Protein AF-A0A3C1X7X8-F1 (afdb_monomer_lite)

Structure (mmCIF, N/CA/C/O backbone):
data_AF-A0A3C1X7X8-F1
#
_entry.id   AF-A0A3C1X7X8-F1
#
loop_
_atom_site.group_PDB
_atom_site.id
_atom_site.type_symbol
_atom_site.label_atom_id
_atom_site.label_alt_id
_atom_site.label_comp_id
_atom_site.label_asym_id
_atom_site.label_entity_id
_atom_site.label_seq_id
_atom_site.pdbx_PDB_ins_code
_atom_site.Cartn_x
_atom_site.Cartn_y
_atom_site.Cartn_z
_atom_site.occupancy
_atom_site.B_iso_or_equiv
_atom_site.auth_seq_id
_atom_site.auth_comp_id
_atom_site.auth_asym_id
_atom_site.auth_atom_id
_atom_site.pdbx_PDB_model_num
ATOM 1 N N . MET A 1 1 ? -54.515 -30.700 65.714 1.00 35.81 1 MET A N 1
ATOM 2 C CA . MET A 1 1 ? -53.046 -30.828 65.869 1.00 35.81 1 MET A CA 1
ATOM 3 C C . MET A 1 1 ? -52.450 -29.879 64.829 1.00 35.81 1 MET A C 1
ATOM 5 O O . MET A 1 1 ? -52.857 -29.997 63.687 1.00 35.81 1 MET A O 1
ATOM 9 N N . SER A 1 2 ? -51.879 -28.731 65.222 1.00 31.67 2 SER A N 1
ATOM 10 C CA . SER A 1 2 ? -50.487 -28.536 65.707 1.00 31.67 2 SER A CA 1
ATOM 11 C C . SER A 1 2 ? -49.473 -28.648 64.554 1.00 31.67 2 SER A C 1
ATOM 13 O O . SER A 1 2 ? -49.442 -29.717 63.954 1.00 31.67 2 SER A O 1
ATOM 15 N N . GLY A 1 3 ? -48.651 -27.655 64.169 1.00 30.64 3 GLY A N 1
ATOM 16 C CA . GLY A 1 3 ? -48.447 -26.227 64.552 1.00 30.64 3 GLY A CA 1
ATOM 17 C C . GLY A 1 3 ? -47.899 -25.446 63.315 1.00 30.64 3 GLY A C 1
ATOM 18 O O . GLY A 1 3 ? -47.926 -26.020 62.233 1.00 30.64 3 GLY A O 1
ATOM 19 N N . ILE A 1 4 ? -47.456 -24.172 63.269 1.00 28.94 4 ILE A N 1
ATOM 20 C CA . ILE A 1 4 ? -46.911 -23.187 64.245 1.00 28.94 4 ILE A CA 1
ATOM 21 C C . ILE A 1 4 ? -45.646 -23.723 64.958 1.00 28.94 4 ILE A C 1
ATOM 23 O O . ILE A 1 4 ? -45.780 -24.743 65.623 1.00 28.94 4 ILE A O 1
ATOM 27 N N . SER A 1 5 ? -44.422 -23.152 64.914 1.00 27.92 5 SER A N 1
ATOM 28 C CA . SER A 1 5 ? -43.749 -21.989 64.241 1.00 27.92 5 SER A CA 1
ATOM 29 C C . SER A 1 5 ? -42.237 -22.348 64.019 1.00 27.92 5 SER A C 1
ATOM 31 O O . SER A 1 5 ? -41.907 -23.509 64.238 1.00 27.92 5 SER A O 1
ATOM 33 N N . GLU A 1 6 ? -41.234 -21.568 63.559 1.00 28.38 6 GLU A N 1
ATOM 34 C CA . GLU A 1 6 ? -40.924 -20.135 63.262 1.00 28.38 6 GLU A CA 1
ATOM 35 C C . GLU A 1 6 ? -40.133 -20.027 61.914 1.00 28.38 6 GLU A C 1
ATOM 37 O O . GLU A 1 6 ? -39.782 -21.062 61.357 1.00 28.38 6 GLU A O 1
ATOM 42 N N . LEU A 1 7 ? -39.811 -18.895 61.250 1.00 27.25 7 LEU A N 1
ATOM 43 C CA . LEU A 1 7 ? -39.917 -17.431 61.487 1.00 27.25 7 LEU A CA 1
ATOM 44 C C . LEU A 1 7 ? -38.661 -16.637 61.987 1.00 27.25 7 LEU A C 1
ATOM 46 O O . LEU A 1 7 ? -38.780 -15.812 62.883 1.00 27.25 7 LEU A O 1
ATOM 50 N N . TRP A 1 8 ? -37.500 -16.761 61.313 1.00 25.28 8 TRP A N 1
ATOM 51 C CA . TRP A 1 8 ? -36.424 -15.727 61.260 1.00 25.28 8 TRP A CA 1
ATOM 52 C C . TRP A 1 8 ? -35.984 -15.541 59.785 1.00 25.28 8 TRP A C 1
ATOM 54 O O . TRP A 1 8 ? -35.655 -16.540 59.156 1.00 25.28 8 TRP A O 1
ATOM 64 N N . LEU A 1 9 ? -36.147 -14.424 59.052 1.00 24.50 9 LEU A N 1
ATOM 65 C CA . LEU A 1 9 ? -35.778 -12.988 59.162 1.00 24.50 9 LEU A CA 1
ATOM 66 C C . LEU A 1 9 ? -34.296 -12.628 58.876 1.00 24.50 9 LEU A C 1
ATOM 68 O O . LEU A 1 9 ? -33.404 -13.178 59.506 1.00 24.50 9 LEU A O 1
ATOM 72 N N . VAL A 1 10 ? 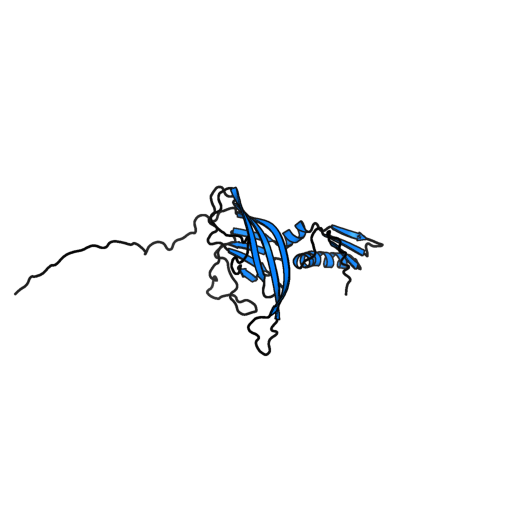-34.106 -11.585 58.033 1.00 24.19 10 VAL A N 1
ATOM 73 C CA . VAL A 1 10 ? -32.882 -10.753 57.803 1.00 24.19 10 VAL A CA 1
ATOM 74 C C . VAL A 1 10 ? -31.735 -11.407 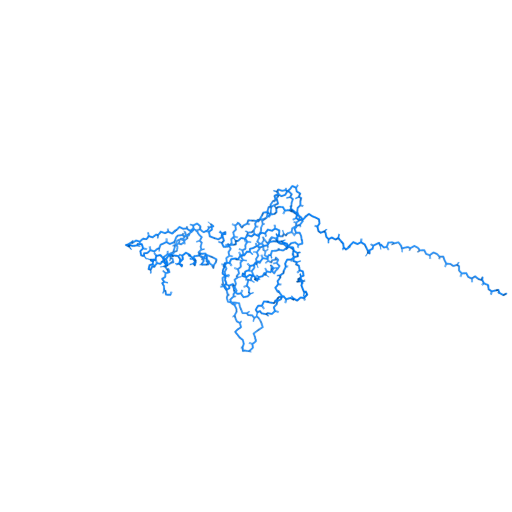56.980 1.00 24.19 10 VAL A C 1
ATOM 76 O O . VAL A 1 10 ? -31.335 -12.520 57.282 1.00 24.19 10 VAL A O 1
ATOM 79 N N . SER A 1 11 ? -31.099 -10.787 55.958 1.00 24.16 11 SER A N 1
ATOM 80 C CA . SER A 1 11 ? -31.405 -9.576 55.147 1.00 24.16 11 SER A CA 1
ATOM 81 C C . SER A 1 11 ? -30.482 -9.389 53.908 1.00 24.16 11 SER A C 1
ATOM 83 O O . SER A 1 11 ? -29.298 -9.681 53.993 1.00 24.16 11 SER A O 1
ATOM 85 N N . ILE A 1 12 ? -31.005 -8.714 52.863 1.00 28.19 12 ILE A N 1
ATOM 86 C CA . ILE A 1 12 ? -30.330 -7.778 51.907 1.00 28.19 12 ILE A CA 1
ATOM 87 C C . ILE A 1 12 ? -29.234 -8.296 50.928 1.00 28.19 12 ILE A C 1
ATOM 89 O O . ILE A 1 12 ? -28.208 -8.826 51.328 1.00 28.19 12 ILE A O 1
ATOM 93 N N . GLY A 1 13 ? -29.390 -7.945 49.633 1.00 25.70 13 GLY A N 1
ATOM 94 C CA . GLY A 1 13 ? -28.356 -8.012 48.571 1.00 25.70 13 GLY A CA 1
ATOM 95 C C . GLY A 1 13 ? -28.938 -8.418 47.202 1.00 25.70 13 GLY A C 1
ATOM 96 O O . GLY A 1 13 ? -28.988 -9.600 46.905 1.00 25.70 13 GLY A O 1
ATOM 97 N N . ARG A 1 14 ? -29.605 -7.569 46.401 1.00 27.27 14 ARG A N 1
ATOM 98 C CA . ARG A 1 14 ? -29.240 -6.282 45.753 1.00 27.27 14 ARG A CA 1
ATOM 99 C C . ARG A 1 14 ? -28.352 -6.455 44.495 1.00 27.27 14 ARG A C 1
ATOM 101 O O . ARG A 1 14 ? -27.145 -6.585 44.631 1.00 27.27 14 ARG A O 1
ATOM 108 N N . LEU A 1 15 ? -28.975 -6.273 43.313 1.00 26.98 15 LEU A N 1
ATOM 109 C CA . LEU A 1 15 ? -28.391 -6.194 41.947 1.00 26.98 15 LEU A CA 1
ATOM 110 C C . LEU A 1 15 ? -27.848 -7.538 41.383 1.00 26.98 15 LEU A C 1
ATOM 112 O O . LEU A 1 15 ? -27.598 -8.459 42.148 1.00 26.98 15 LEU A O 1
ATOM 116 N N . THR A 1 16 ? -27.749 -7.758 40.061 1.00 30.66 16 THR A N 1
ATOM 117 C CA . THR A 1 16 ? -27.839 -6.821 38.910 1.00 30.66 16 THR A CA 1
ATOM 118 C C . THR A 1 16 ? -28.638 -7.417 37.733 1.00 30.66 16 THR A C 1
ATOM 120 O O . THR A 1 16 ? -28.704 -8.633 37.578 1.00 30.66 16 THR A O 1
ATOM 123 N N . LEU A 1 17 ? -29.209 -6.571 36.863 1.00 31.91 17 LEU A N 1
ATOM 124 C CA . LEU A 1 17 ? -29.722 -6.987 35.547 1.00 31.91 17 LEU A CA 1
ATOM 125 C C . LEU A 1 17 ? -28.556 -7.397 34.628 1.00 31.91 17 LEU A C 1
ATOM 127 O O . LEU A 1 17 ? -27.587 -6.650 34.522 1.00 31.91 17 LEU A O 1
ATOM 131 N N . ALA A 1 18 ? -28.681 -8.526 33.920 1.00 28.86 18 ALA A N 1
ATOM 132 C CA . ALA A 1 18 ? -27.707 -8.970 32.909 1.00 28.86 18 ALA A CA 1
ATOM 133 C C . ALA A 1 18 ? -28.325 -9.864 31.802 1.00 28.86 18 ALA A C 1
ATOM 135 O O . ALA A 1 18 ? -27.652 -10.733 31.260 1.00 28.86 18 ALA A O 1
ATOM 136 N N . GLY A 1 19 ? -29.621 -9.699 31.495 1.00 26.80 19 GLY A N 1
ATOM 137 C CA . GLY A 1 19 ? -30.374 -10.607 30.605 1.00 26.80 19 GLY A CA 1
ATOM 138 C C . GLY A 1 19 ? -31.049 -9.967 29.384 1.00 26.80 19 GLY A C 1
ATOM 139 O O . GLY A 1 19 ? -31.808 -10.644 28.701 1.00 26.80 19 GLY A O 1
ATOM 140 N N . LEU A 1 20 ? -30.828 -8.673 29.127 1.00 31.92 20 LEU A N 1
ATOM 141 C CA . LEU A 1 20 ? -31.520 -7.902 28.084 1.00 31.92 20 LEU A CA 1
ATOM 142 C C . LEU A 1 20 ? -30.581 -6.849 27.476 1.00 31.92 20 LEU A C 1
ATOM 144 O O . LEU A 1 20 ? -30.607 -5.698 27.897 1.00 31.92 20 LEU A O 1
ATOM 148 N N . LEU A 1 21 ? -29.740 -7.268 26.520 1.00 28.61 21 LEU A N 1
ATOM 149 C CA . LEU A 1 21 ? -29.103 -6.441 25.475 1.00 28.61 21 LEU A CA 1
ATOM 150 C C . LEU A 1 21 ? -28.228 -7.339 24.573 1.00 28.61 21 LEU A C 1
ATOM 152 O O . LEU A 1 21 ? -27.015 -7.423 24.732 1.00 28.61 21 LEU A O 1
ATOM 156 N N . TRP A 1 22 ? -28.859 -8.031 23.619 1.00 31.20 22 TRP A N 1
ATOM 157 C CA . TRP A 1 22 ? -28.165 -8.717 22.511 1.00 31.20 22 TRP A CA 1
ATOM 158 C C . TRP A 1 22 ? -28.701 -8.237 21.151 1.00 31.20 22 TRP A C 1
ATOM 160 O O . TRP A 1 22 ? -28.987 -9.006 20.240 1.00 31.20 22 TRP A O 1
ATOM 170 N N . LEU A 1 23 ? -28.886 -6.916 21.070 1.00 28.41 23 LEU A N 1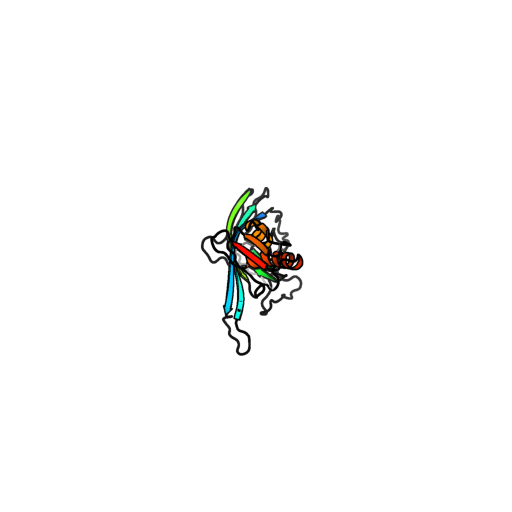
ATOM 171 C CA . LEU A 1 23 ? -29.234 -6.148 19.874 1.00 28.41 23 LEU A CA 1
ATOM 172 C C . LEU A 1 23 ? -28.383 -4.868 19.833 1.00 28.41 23 LEU A C 1
ATOM 174 O O . LEU A 1 23 ? -28.890 -3.756 19.943 1.00 28.41 23 LEU A O 1
ATOM 178 N N . GLY A 1 24 ? -27.070 -5.053 19.687 1.00 27.44 24 GLY A N 1
ATOM 179 C CA . GLY A 1 24 ? -26.246 -4.135 18.902 1.00 27.44 24 GLY A CA 1
ATOM 180 C C . GLY A 1 24 ? -26.170 -4.716 17.481 1.00 27.44 24 GLY A C 1
ATOM 181 O O . GLY A 1 24 ? -25.856 -5.892 17.354 1.00 27.44 24 GLY A O 1
ATOM 182 N N . LEU A 1 25 ? -26.489 -4.024 16.382 1.00 30.53 25 LEU A N 1
ATOM 183 C CA . LEU A 1 25 ? -26.610 -2.573 16.211 1.00 30.53 25 LEU A CA 1
ATOM 184 C C . LEU A 1 25 ? -25.408 -1.845 16.820 1.00 30.53 25 LEU A C 1
ATOM 186 O O . LEU A 1 25 ? -25.537 -1.176 17.837 1.00 30.53 25 LEU A O 1
ATOM 190 N N . CYS A 1 26 ? -24.239 -1.991 16.191 1.00 30.55 26 CYS A N 1
ATOM 191 C CA . CYS A 1 26 ? -23.134 -1.048 16.354 1.00 30.55 26 CYS A CA 1
ATOM 192 C C . CYS A 1 26 ? -23.610 0.324 15.833 1.00 30.55 26 CYS A C 1
ATOM 194 O O . CYS A 1 26 ? -23.755 0.474 14.616 1.00 30.55 26 CYS A O 1
ATOM 196 N N . PRO A 1 27 ? -23.925 1.309 16.695 1.00 31.59 27 PRO A N 1
ATOM 197 C CA . PRO A 1 27 ? -24.506 2.564 16.245 1.00 31.59 27 PRO A CA 1
ATOM 198 C C . PRO A 1 27 ? -23.369 3.500 15.831 1.00 31.59 27 PRO A C 1
ATOM 200 O O . PRO A 1 27 ? -22.536 3.847 16.659 1.00 31.59 27 PRO A O 1
ATOM 203 N N . GLY A 1 28 ? -23.340 3.923 14.566 1.00 32.69 28 GLY A N 1
ATOM 204 C CA . GLY A 1 28 ? -22.412 4.966 14.117 1.00 32.69 28 GLY A CA 1
ATOM 205 C C . GLY A 1 28 ? -20.983 4.500 13.817 1.00 32.69 28 GLY A C 1
ATOM 206 O O . GLY A 1 28 ? -20.030 5.008 14.393 1.00 32.69 28 GLY A O 1
ATOM 207 N N . LEU A 1 29 ? -20.812 3.629 12.816 1.00 45.88 29 LEU A N 1
ATOM 208 C CA . LEU A 1 29 ? -19.559 3.563 12.039 1.00 45.88 29 LEU A CA 1
ATOM 209 C C . LEU A 1 29 ? -19.701 4.248 10.667 1.00 45.88 29 LEU A C 1
ATOM 211 O O . LEU A 1 29 ? -19.072 3.872 9.687 1.00 45.88 29 LEU A O 1
ATOM 215 N N . SER A 1 30 ? -20.479 5.336 10.625 1.00 46.34 30 SER A N 1
ATOM 216 C CA . SER A 1 30 ? -20.459 6.348 9.556 1.00 46.34 30 SER A CA 1
ATOM 217 C C . SER A 1 30 ? -19.303 7.352 9.711 1.00 46.34 30 SER A C 1
ATOM 219 O O . SER A 1 30 ? -19.357 8.462 9.178 1.00 46.34 30 SER A O 1
ATOM 221 N N . ALA A 1 31 ? -18.261 6.983 10.460 1.00 57.47 31 ALA A N 1
ATOM 222 C CA . ALA A 1 31 ? -17.043 7.762 10.602 1.00 57.47 31 ALA A CA 1
ATOM 223 C C . ALA A 1 31 ? -16.324 7.833 9.248 1.00 57.47 31 ALA A C 1
ATOM 225 O O . ALA A 1 31 ? -15.855 6.820 8.730 1.00 57.47 31 ALA A O 1
ATOM 226 N N . GLN A 1 32 ? -16.220 9.032 8.673 1.00 85.06 32 GLN A N 1
ATOM 227 C CA . GLN A 1 32 ? -15.536 9.255 7.396 1.00 85.06 32 GLN A CA 1
ATOM 228 C C . GLN A 1 32 ? -14.013 9.245 7.607 1.00 85.06 32 GLN A C 1
ATOM 230 O O . GLN A 1 32 ? -13.346 10.278 7.547 1.00 85.06 32 GLN A O 1
ATOM 235 N N . ILE A 1 33 ? -13.460 8.070 7.920 1.00 91.06 33 ILE A N 1
ATOM 236 C CA . ILE A 1 33 ? -12.029 7.880 8.156 1.00 91.06 33 ILE A CA 1
ATOM 237 C C . ILE A 1 33 ? -11.294 7.846 6.822 1.00 91.06 33 ILE A C 1
ATOM 239 O O . ILE A 1 33 ? -11.319 6.854 6.097 1.00 91.06 33 ILE A O 1
ATOM 243 N N . ARG A 1 34 ? -10.566 8.917 6.515 1.00 91.88 34 ARG A N 1
ATOM 244 C CA . ARG A 1 34 ? -9.667 8.952 5.365 1.00 91.88 34 ARG A CA 1
ATOM 245 C C . ARG A 1 34 ? -8.295 8.426 5.766 1.00 91.88 34 ARG A C 1
ATOM 247 O O . ARG A 1 34 ? -7.660 8.966 6.670 1.00 91.88 34 ARG A O 1
ATOM 254 N N . MET A 1 35 ? -7.851 7.379 5.077 1.00 94.31 35 MET A N 1
ATOM 255 C CA . MET A 1 35 ? -6.520 6.795 5.222 1.00 94.31 35 MET A CA 1
ATOM 256 C C . MET A 1 35 ? -5.592 7.317 4.122 1.00 94.31 35 MET A C 1
ATOM 258 O O . MET A 1 35 ? -5.980 7.393 2.957 1.00 94.31 35 MET A O 1
ATOM 262 N N . GLU A 1 36 ? -4.364 7.667 4.492 1.00 93.88 36 GLU A N 1
ATOM 263 C CA . GLU A 1 36 ? -3.292 8.076 3.584 1.00 93.88 36 GLU A CA 1
ATOM 264 C C . GLU A 1 36 ? -2.010 7.305 3.926 1.00 93.88 36 GLU A C 1
ATOM 266 O O . GLU A 1 36 ? -1.684 7.123 5.101 1.00 93.88 36 GLU A O 1
ATOM 271 N N . LEU A 1 37 ? -1.245 6.894 2.913 1.00 92.56 37 LEU A N 1
ATOM 272 C CA . LEU A 1 37 ? 0.151 6.507 3.110 1.00 92.56 37 LEU A CA 1
ATOM 273 C C . LEU A 1 37 ? 1.033 7.753 3.036 1.00 92.56 37 LEU A C 1
ATOM 275 O O . LEU A 1 37 ? 0.939 8.553 2.104 1.00 92.56 37 LEU A O 1
ATOM 279 N N . VAL A 1 38 ? 1.913 7.887 4.022 1.00 91.69 38 VAL A N 1
ATOM 280 C CA . VAL A 1 38 ? 2.932 8.942 4.110 1.00 91.69 38 VAL A CA 1
ATOM 281 C C . VAL A 1 38 ? 4.301 8.391 3.695 1.00 91.69 38 VAL A C 1
ATOM 283 O O . VAL A 1 38 ? 5.131 9.113 3.149 1.00 91.69 38 VAL A O 1
ATOM 286 N N . GLY A 1 39 ? 4.526 7.089 3.889 1.00 88.50 39 GLY A N 1
ATOM 287 C CA . GLY A 1 39 ? 5.752 6.405 3.497 1.00 88.50 39 GLY A CA 1
ATOM 288 C C . GLY A 1 39 ? 5.597 4.888 3.507 1.00 88.50 39 GLY A C 1
ATOM 289 O O . GLY A 1 39 ? 4.752 4.341 4.211 1.00 88.50 39 GLY A O 1
ATOM 290 N N . VAL A 1 40 ? 6.438 4.205 2.731 1.00 89.25 40 VAL A N 1
ATOM 291 C CA . VAL A 1 40 ? 6.490 2.738 2.657 1.00 89.25 40 VAL A CA 1
ATOM 292 C C . VAL A 1 40 ? 7.933 2.281 2.526 1.00 89.25 40 VAL A C 1
ATOM 294 O O . VAL A 1 40 ? 8.658 2.796 1.666 1.00 89.25 40 VAL A O 1
ATOM 297 N N . LYS A 1 41 ? 8.318 1.265 3.299 1.00 88.38 41 LYS A N 1
ATOM 298 C CA . LYS A 1 41 ? 9.496 0.425 3.049 1.00 88.38 41 LYS A CA 1
ATOM 299 C C . LYS A 1 41 ? 9.026 -1.005 2.793 1.00 88.38 41 LYS A C 1
ATOM 301 O O . LYS A 1 41 ? 8.159 -1.497 3.513 1.00 88.38 41 LYS A O 1
ATOM 306 N N . SER A 1 42 ? 9.622 -1.675 1.813 1.00 86.81 42 SER A N 1
ATOM 307 C CA . SER A 1 42 ? 9.426 -3.109 1.600 1.00 86.81 42 SER A CA 1
ATOM 308 C C . SER A 1 42 ? 10.762 -3.842 1.555 1.00 86.81 42 SER A C 1
ATOM 310 O O . SER A 1 42 ? 11.756 -3.310 1.057 1.00 86.81 42 SER A O 1
ATOM 312 N N . ALA A 1 43 ? 10.792 -5.061 2.087 1.00 83.94 43 ALA A N 1
ATOM 313 C CA . ALA A 1 43 ? 11.964 -5.925 2.046 1.00 83.94 43 ALA A CA 1
ATOM 314 C C . ALA A 1 43 ? 11.540 -7.377 1.823 1.00 83.94 43 ALA A C 1
ATOM 316 O O . ALA A 1 43 ? 10.706 -7.914 2.554 1.00 83.94 43 ALA A O 1
ATOM 317 N N . GLY A 1 44 ? 12.134 -8.016 0.816 1.00 79.50 44 GLY A N 1
ATOM 318 C CA . GLY A 1 44 ? 11.953 -9.441 0.579 1.00 79.50 44 GLY A CA 1
ATOM 319 C C . GLY A 1 44 ? 12.960 -10.269 1.365 1.00 79.50 44 GLY A C 1
ATOM 320 O O . GLY A 1 44 ? 14.127 -9.896 1.474 1.00 79.50 44 GLY A O 1
ATOM 321 N N . SER A 1 45 ? 12.516 -11.394 1.922 1.00 71.06 45 SER A N 1
ATOM 322 C CA . SER A 1 45 ? 13.365 -12.276 2.725 1.00 71.06 45 SER A CA 1
ATOM 323 C C . SER A 1 45 ? 12.985 -13.744 2.557 1.00 71.06 45 SER A C 1
ATOM 325 O O . SER A 1 45 ? 11.826 -14.074 2.308 1.00 71.06 45 SER A O 1
ATOM 327 N N . LEU A 1 46 ? 13.961 -14.637 2.719 1.00 67.19 46 LEU A N 1
ATOM 328 C CA . LEU A 1 46 ? 13.718 -16.073 2.779 1.00 67.19 46 LEU A CA 1
ATOM 329 C C . LEU A 1 46 ? 13.418 -16.453 4.238 1.00 67.19 46 LEU A C 1
ATOM 331 O O . LEU A 1 46 ? 14.318 -16.443 5.079 1.00 67.19 46 LEU A O 1
ATOM 335 N N . SER A 1 47 ? 12.160 -16.756 4.559 1.00 58.94 47 SER A N 1
ATOM 336 C CA . SER A 1 47 ? 11.749 -17.093 5.922 1.00 58.94 47 SER A CA 1
ATOM 337 C C . SER A 1 47 ? 11.862 -18.595 6.164 1.00 58.94 47 SER A C 1
ATOM 339 O O . SER A 1 47 ? 11.180 -19.399 5.524 1.00 58.94 47 SER A O 1
ATOM 341 N N . SER A 1 48 ? 12.727 -18.994 7.096 1.00 54.91 48 SER A N 1
ATOM 342 C CA . SER A 1 48 ? 12.804 -20.378 7.560 1.00 54.91 48 SER A CA 1
ATOM 343 C C . SER A 1 48 ? 11.694 -20.649 8.577 1.00 54.91 48 SER A C 1
ATOM 345 O O . SER A 1 48 ? 11.657 -20.088 9.676 1.00 54.91 48 SER A O 1
ATOM 347 N N . VAL A 1 49 ? 10.764 -21.535 8.216 1.00 52.97 49 VAL A N 1
ATOM 348 C CA . VAL A 1 49 ? 9.667 -21.919 9.110 1.00 52.97 49 VAL A CA 1
ATOM 349 C C . VAL A 1 49 ? 10.265 -22.710 10.275 1.00 52.97 49 VAL A C 1
ATOM 351 O O . VAL A 1 49 ? 10.835 -23.780 10.080 1.00 52.97 49 VAL A O 1
ATOM 354 N N . ARG A 1 50 ? 10.140 -22.192 11.509 1.00 45.25 50 ARG A N 1
ATOM 355 C CA . ARG A 1 50 ? 10.816 -22.734 12.713 1.00 45.25 50 ARG A CA 1
ATOM 356 C C . ARG A 1 50 ? 10.438 -24.177 13.096 1.00 45.25 50 ARG A C 1
ATOM 358 O O . ARG A 1 50 ? 11.025 -24.723 14.024 1.00 45.25 50 ARG A O 1
ATOM 365 N N . GLN A 1 51 ? 9.489 -24.797 12.400 1.00 47.16 51 GLN A N 1
ATOM 366 C CA . GLN A 1 51 ? 9.206 -26.229 12.470 1.00 47.16 51 GLN A CA 1
ATOM 367 C C . GLN A 1 51 ? 9.644 -26.891 11.160 1.00 47.16 51 GLN A C 1
ATOM 369 O O . GLN A 1 51 ? 8.831 -27.124 10.268 1.00 47.16 51 GLN A O 1
ATOM 374 N N . ALA A 1 52 ? 10.941 -27.183 11.049 1.00 42.56 52 ALA A N 1
ATOM 375 C CA . ALA A 1 52 ? 11.488 -27.897 9.904 1.00 42.56 52 ALA A CA 1
ATOM 376 C C . ALA A 1 52 ? 10.968 -29.345 9.888 1.00 42.56 52 ALA A C 1
ATOM 378 O O . ALA A 1 52 ? 11.436 -30.191 10.652 1.00 42.56 52 ALA A O 1
ATOM 379 N N . GLN A 1 53 ? 9.992 -29.633 9.027 1.00 44.94 53 GLN A N 1
ATOM 380 C CA . GLN A 1 53 ? 9.490 -30.990 8.831 1.00 44.94 53 GLN A CA 1
ATOM 381 C C . GLN A 1 53 ? 10.422 -31.736 7.859 1.00 44.94 53 GLN A C 1
ATOM 383 O O . GLN A 1 53 ? 10.695 -31.227 6.763 1.00 44.94 53 GLN A O 1
ATOM 388 N N . PRO A 1 54 ? 10.924 -32.938 8.210 1.00 39.12 54 PRO A N 1
ATOM 389 C CA . PRO A 1 54 ? 11.686 -33.759 7.277 1.00 39.12 54 PRO A CA 1
ATOM 390 C C . PRO A 1 54 ? 10.852 -34.068 6.025 1.00 39.12 54 PRO A C 1
ATOM 392 O O . PRO A 1 54 ? 9.759 -34.619 6.126 1.00 39.12 54 PRO A O 1
ATOM 395 N N . GLY A 1 55 ? 11.361 -33.701 4.846 1.00 45.88 55 GLY A N 1
ATOM 396 C CA . GLY A 1 55 ? 10.706 -33.966 3.558 1.00 45.88 55 GLY A CA 1
ATOM 397 C C . GLY A 1 55 ? 9.829 -32.843 2.982 1.00 45.88 55 GLY A C 1
ATOM 398 O O . GLY A 1 55 ? 9.290 -33.029 1.895 1.00 45.88 55 GLY A O 1
ATOM 399 N N . ARG A 1 56 ? 9.706 -31.676 3.634 1.00 50.59 56 ARG A N 1
ATOM 400 C CA . ARG A 1 56 ? 9.111 -30.464 3.024 1.00 50.59 56 ARG A CA 1
ATOM 401 C C . ARG A 1 56 ? 10.171 -29.401 2.715 1.00 50.59 56 ARG A C 1
ATOM 403 O O . ARG A 1 56 ? 11.235 -29.374 3.332 1.00 50.59 56 ARG A O 1
ATOM 410 N N . GLN A 1 57 ? 9.878 -28.510 1.764 1.00 48.53 57 GLN A N 1
ATOM 411 C CA . GLN A 1 57 ? 10.669 -27.293 1.560 1.00 48.53 57 GLN A CA 1
ATOM 412 C C . GLN A 1 57 ? 10.460 -26.370 2.771 1.00 48.53 57 GLN A C 1
ATOM 414 O O . GLN A 1 57 ? 9.374 -25.842 2.979 1.00 48.53 57 GLN A O 1
ATOM 419 N N . ASN A 1 58 ? 11.495 -26.217 3.600 1.00 54.59 58 ASN A N 1
ATOM 420 C CA . ASN A 1 58 ? 11.409 -25.544 4.906 1.00 54.59 58 ASN A CA 1
ATOM 421 C C . ASN A 1 58 ? 11.696 -24.025 4.849 1.00 54.59 58 ASN A C 1
ATOM 423 O O . ASN A 1 58 ? 11.984 -23.402 5.873 1.00 54.59 58 ASN A O 1
ATOM 427 N N . ALA A 1 59 ? 11.635 -23.436 3.654 1.00 61.75 59 ALA A N 1
ATOM 428 C CA . ALA A 1 59 ? 11.881 -22.023 3.399 1.00 61.75 59 ALA A CA 1
ATOM 429 C C . ALA A 1 59 ? 10.763 -21.462 2.514 1.00 61.75 59 ALA A C 1
ATOM 431 O O . ALA A 1 59 ? 10.521 -21.981 1.427 1.00 61.75 59 ALA A O 1
ATOM 432 N N . VAL A 1 60 ? 10.098 -20.409 2.987 1.00 70.31 60 VAL A N 1
ATOM 433 C CA . VAL A 1 60 ? 9.014 -19.713 2.281 1.00 70.31 60 VAL A CA 1
ATOM 434 C C . VAL A 1 60 ? 9.443 -18.261 2.098 1.00 70.31 60 VAL A C 1
ATOM 436 O O . VAL A 1 60 ? 9.931 -17.632 3.040 1.00 70.31 60 VAL A O 1
ATOM 439 N N . TRP A 1 61 ? 9.302 -17.718 0.889 1.00 73.00 61 TRP A N 1
ATOM 440 C CA . TRP A 1 61 ? 9.542 -16.293 0.660 1.00 73.00 61 TRP A CA 1
ATOM 441 C C . TRP A 1 61 ? 8.537 -15.461 1.462 1.00 73.00 61 TRP A C 1
ATOM 443 O O . TRP A 1 61 ? 7.350 -15.776 1.494 1.00 73.00 61 TRP A O 1
ATOM 453 N N . ALA A 1 62 ? 9.020 -14.405 2.110 1.00 78.62 62 ALA A N 1
ATOM 454 C CA . ALA A 1 62 ? 8.221 -13.517 2.940 1.00 78.62 62 ALA A CA 1
ATOM 455 C C . ALA A 1 62 ? 8.471 -12.057 2.568 1.00 78.62 62 ALA A C 1
ATOM 457 O O . ALA A 1 62 ? 9.624 -11.628 2.422 1.00 78.62 62 ALA A O 1
ATOM 458 N N . LEU A 1 63 ? 7.385 -11.295 2.461 1.00 83.62 63 LEU A N 1
ATOM 459 C CA . LEU A 1 63 ? 7.425 -9.861 2.210 1.00 83.62 63 LEU A CA 1
ATOM 460 C C . LEU A 1 63 ? 7.200 -9.111 3.524 1.00 83.62 63 LEU A C 1
ATOM 462 O O . LEU A 1 63 ? 6.123 -9.179 4.114 1.00 83.62 63 LEU A O 1
ATOM 466 N N . SER A 1 64 ? 8.229 -8.397 3.976 1.00 86.50 64 SER A N 1
ATOM 467 C CA . SER A 1 64 ? 8.131 -7.454 5.088 1.00 86.50 64 SER A CA 1
ATOM 468 C C . SER A 1 64 ? 7.706 -6.082 4.564 1.00 86.50 64 SER A C 1
ATOM 470 O O . SER A 1 64 ? 8.299 -5.580 3.603 1.00 86.50 64 SER A O 1
ATOM 472 N N . LEU A 1 65 ? 6.694 -5.482 5.192 1.00 88.25 65 LEU A N 1
ATOM 473 C CA . LEU A 1 65 ? 6.173 -4.150 4.881 1.00 88.25 65 LEU A CA 1
ATOM 474 C C . LEU A 1 65 ? 6.161 -3.286 6.145 1.00 88.25 65 LEU A C 1
ATOM 476 O O . LEU A 1 65 ? 5.515 -3.644 7.127 1.00 88.25 65 LEU A O 1
ATOM 480 N N . GLU A 1 66 ? 6.810 -2.122 6.087 1.00 90.69 66 GLU A N 1
ATOM 481 C CA . GLU A 1 66 ? 6.650 -1.036 7.062 1.00 90.69 66 GLU A CA 1
ATOM 482 C C . GLU A 1 66 ? 5.892 0.104 6.369 1.00 90.69 66 GLU A C 1
ATOM 484 O O . GLU A 1 66 ? 6.407 0.729 5.435 1.00 90.69 66 GLU A O 1
ATOM 489 N N . LEU A 1 67 ? 4.657 0.353 6.806 1.00 91.75 67 LEU A N 1
ATOM 490 C CA . LEU A 1 67 ? 3.756 1.360 6.248 1.00 91.75 67 LEU A CA 1
ATOM 491 C C . LEU A 1 67 ? 3.606 2.513 7.247 1.00 91.75 67 LEU A C 1
ATOM 493 O O . LEU A 1 67 ? 3.081 2.311 8.338 1.00 91.75 67 LEU A O 1
ATOM 497 N N . GLN A 1 68 ? 4.026 3.725 6.885 1.00 92.88 68 GLN A N 1
ATOM 498 C CA . GLN A 1 68 ? 3.712 4.935 7.649 1.00 92.88 68 GLN A CA 1
ATOM 499 C C . GLN A 1 68 ? 2.335 5.429 7.192 1.00 92.88 68 GLN A C 1
ATOM 501 O O . GLN A 1 68 ? 2.182 5.918 6.068 1.00 92.88 68 GLN A O 1
ATOM 506 N N . VAL A 1 69 ? 1.333 5.265 8.053 1.00 93.44 69 VAL A N 1
ATOM 507 C CA . VAL A 1 69 ? -0.084 5.507 7.763 1.00 93.44 69 VAL A CA 1
ATOM 508 C C . VAL A 1 69 ? -0.569 6.718 8.547 1.00 93.44 69 VAL A C 1
ATOM 510 O O . VAL A 1 69 ? -0.323 6.816 9.749 1.00 93.44 69 VAL A O 1
ATOM 513 N N . ARG A 1 70 ? -1.319 7.602 7.885 1.00 94.62 70 ARG A N 1
ATOM 514 C CA . ARG A 1 70 ? -2.119 8.648 8.526 1.00 94.62 70 ARG A CA 1
ATOM 515 C C . ARG A 1 70 ? -3.599 8.301 8.417 1.00 94.62 70 ARG A C 1
ATOM 517 O O . ARG A 1 70 ? -4.086 8.006 7.327 1.00 94.62 70 ARG A O 1
ATOM 524 N N . LEU A 1 71 ? -4.319 8.378 9.531 1.00 94.50 71 LEU A N 1
ATOM 525 C CA . LEU A 1 71 ? -5.781 8.351 9.568 1.00 94.50 71 LEU A CA 1
ATOM 526 C C . LEU A 1 71 ? -6.287 9.745 9.931 1.00 94.50 71 LEU A C 1
ATOM 528 O O . LEU A 1 71 ? -5.782 10.353 10.871 1.00 94.50 71 LEU A O 1
ATOM 532 N N . THR A 1 72 ? -7.286 10.241 9.206 1.00 94.62 72 THR A N 1
ATOM 533 C CA . THR A 1 72 ? -7.959 11.519 9.480 1.00 94.62 72 THR A CA 1
ATOM 534 C C . THR A 1 72 ? -9.457 11.284 9.589 1.00 94.62 72 THR A C 1
ATOM 536 O O . THR A 1 72 ? -10.053 10.731 8.664 1.00 94.62 72 THR A O 1
ATOM 539 N N . ASN A 1 73 ? -10.080 11.720 10.682 1.00 94.25 73 ASN A N 1
ATOM 540 C CA . ASN A 1 73 ? -11.533 11.699 10.804 1.00 94.25 73 ASN A CA 1
ATOM 541 C C . ASN A 1 73 ? -12.119 12.926 10.090 1.00 94.25 73 ASN A C 1
ATOM 543 O O . ASN A 1 73 ? -11.961 14.053 10.554 1.00 94.25 73 ASN A O 1
ATOM 547 N N . GLN A 1 74 ? -12.774 12.710 8.949 1.00 93.25 74 GLN A N 1
ATOM 548 C CA . GLN A 1 74 ? -13.466 13.761 8.193 1.00 93.25 74 GLN A CA 1
ATOM 549 C C . GLN A 1 74 ? -14.941 13.919 8.605 1.00 93.25 74 GLN A C 1
ATOM 551 O O . GLN A 1 74 ? -15.633 14.785 8.073 1.00 93.25 74 GLN A O 1
ATOM 556 N N . GLY A 1 75 ? -15.428 13.086 9.531 1.00 88.12 75 GLY A N 1
ATOM 557 C CA . GLY A 1 75 ? -16.780 13.168 10.068 1.00 88.12 75 GLY A CA 1
ATOM 558 C C . GLY A 1 75 ? -16.969 14.337 11.049 1.00 88.12 75 GLY A C 1
ATOM 559 O O . GLY A 1 75 ? -15.993 14.861 11.590 1.00 88.12 75 GLY A O 1
ATOM 560 N N . PRO A 1 76 ? -18.229 14.739 11.306 1.00 88.19 76 PRO A N 1
ATOM 561 C CA . PRO A 1 76 ? -18.570 15.776 12.283 1.00 88.19 76 PRO A CA 1
ATOM 562 C C . PRO A 1 76 ? -18.557 15.279 13.742 1.00 88.19 76 PRO A C 1
ATOM 564 O O . PRO A 1 76 ? -18.698 16.088 14.655 1.00 88.19 76 PRO A O 1
ATOM 567 N N . GLU A 1 77 ? -18.415 13.970 13.955 1.00 89.56 77 GLU A N 1
ATOM 568 C CA . GLU A 1 77 ? -18.467 13.287 15.251 1.00 89.56 77 GLU A CA 1
ATOM 569 C C . GLU A 1 77 ? -17.170 12.500 15.494 1.00 89.56 77 GLU A C 1
ATOM 571 O O . GLU A 1 77 ? -16.476 12.113 14.548 1.00 89.56 77 GLU A O 1
ATOM 576 N N . ASP A 1 78 ? -16.842 12.259 16.763 1.00 90.00 78 ASP A N 1
ATOM 577 C CA . ASP A 1 78 ? -15.661 11.499 17.179 1.00 90.00 78 ASP A CA 1
ATOM 578 C C . ASP A 1 78 ? -15.797 10.010 16.814 1.00 90.00 78 ASP A C 1
ATOM 580 O O . ASP A 1 78 ? -16.858 9.410 16.970 1.00 90.00 78 ASP A O 1
ATOM 584 N N . ALA A 1 79 ? -14.710 9.392 16.345 1.00 89.06 79 ALA A N 1
ATOM 585 C CA . ALA A 1 79 ? -14.720 8.021 15.838 1.00 89.06 79 ALA A CA 1
ATOM 586 C C . ALA A 1 79 ? -13.996 7.046 16.778 1.00 89.06 79 ALA A C 1
ATOM 588 O O . ALA A 1 79 ? -12.792 7.179 17.005 1.00 89.06 79 ALA A O 1
ATOM 589 N N . GLU A 1 80 ? -14.691 6.026 17.288 1.00 89.94 80 GLU A N 1
ATOM 590 C CA . GLU A 1 80 ? -14.088 4.986 18.130 1.00 89.94 80 GLU A CA 1
ATOM 591 C C . GLU A 1 80 ? -13.389 3.901 17.294 1.00 89.94 80 GLU A C 1
ATOM 593 O O . GLU A 1 80 ? -14.019 2.990 16.763 1.00 89.94 80 GLU A O 1
ATOM 598 N N . LEU A 1 81 ? -12.056 3.969 17.199 1.00 88.69 81 LEU A N 1
ATOM 599 C CA . LEU A 1 81 ? -11.252 3.003 16.431 1.00 88.69 81 LEU A CA 1
ATOM 600 C C . LEU A 1 81 ? -10.681 1.851 17.280 1.00 88.69 81 LEU A C 1
ATOM 602 O O . LEU A 1 81 ? -9.930 1.030 16.765 1.00 88.69 81 LEU A O 1
ATOM 606 N N . ALA A 1 82 ? -11.016 1.767 18.572 1.00 86.25 82 ALA A N 1
ATOM 607 C CA . ALA A 1 82 ? -10.393 0.829 19.517 1.00 86.25 82 ALA A CA 1
ATOM 608 C C . ALA A 1 82 ? -10.669 -0.664 19.226 1.00 86.25 82 ALA A C 1
ATOM 610 O O . ALA A 1 82 ? -9.910 -1.520 19.673 1.00 86.25 82 ALA A O 1
ATOM 611 N N . ALA A 1 83 ? -11.734 -0.976 18.477 1.00 84.75 83 ALA A N 1
ATOM 612 C CA . ALA A 1 83 ? -12.061 -2.329 18.012 1.00 84.75 83 ALA A CA 1
ATOM 613 C C . ALA A 1 83 ? -11.605 -2.609 16.563 1.00 84.75 83 ALA A C 1
ATOM 615 O O . ALA A 1 83 ? -11.843 -3.700 16.044 1.00 84.75 83 ALA A O 1
ATOM 616 N N . ALA A 1 84 ? -10.989 -1.632 15.889 1.00 88.62 84 ALA A N 1
ATOM 617 C CA . ALA A 1 84 ? -10.491 -1.793 14.530 1.00 88.62 84 ALA A CA 1
ATOM 618 C C . ALA A 1 84 ? -9.035 -2.286 14.525 1.00 88.62 84 ALA A C 1
ATOM 620 O O . ALA A 1 84 ? -8.221 -1.897 15.361 1.00 88.62 84 ALA A O 1
ATOM 621 N N . GLU A 1 85 ? -8.685 -3.093 13.527 1.00 89.62 85 GLU A N 1
ATOM 622 C CA . GLU A 1 85 ? -7.310 -3.474 13.212 1.00 89.62 85 GLU A CA 1
ATOM 623 C C . GLU A 1 85 ? -6.972 -3.158 11.747 1.00 89.62 85 GLU A C 1
ATOM 625 O O . GLU A 1 85 ? -7.844 -2.919 10.905 1.00 89.62 85 GLU A O 1
ATOM 630 N N . PHE A 1 86 ? -5.671 -3.153 11.450 1.00 90.88 86 PHE A N 1
ATOM 631 C CA . PHE A 1 86 ? -5.161 -3.073 10.087 1.00 90.88 86 PHE A CA 1
ATOM 632 C C . PHE A 1 86 ? -4.942 -4.471 9.506 1.00 90.88 86 PHE A C 1
ATOM 634 O O . PHE A 1 86 ? -4.358 -5.352 10.145 1.00 90.88 86 PHE A O 1
ATOM 641 N N . PHE A 1 87 ? -5.337 -4.628 8.249 1.00 89.62 87 PHE A N 1
ATOM 642 C CA . PHE A 1 87 ? -5.191 -5.845 7.464 1.00 89.62 87 PHE A CA 1
ATOM 643 C C . PHE A 1 87 ? -4.571 -5.500 6.110 1.00 89.62 87 PHE A C 1
ATOM 645 O O . PHE A 1 87 ? -4.841 -4.433 5.557 1.00 89.62 87 PHE A O 1
ATOM 652 N N . VAL A 1 88 ? -3.795 -6.420 5.550 1.00 89.31 88 VAL A N 1
ATOM 653 C CA . VAL A 1 88 ? -3.427 -6.401 4.133 1.00 89.31 88 VAL A CA 1
ATOM 654 C C . VAL A 1 88 ? -4.219 -7.490 3.430 1.00 89.31 88 VAL A C 1
ATOM 656 O O . VAL A 1 88 ? -4.147 -8.653 3.814 1.00 89.31 88 VAL A O 1
ATOM 659 N N . ASP A 1 89 ? -4.980 -7.114 2.409 1.00 87.69 89 ASP A N 1
ATOM 660 C CA . ASP A 1 89 ? -5.479 -8.059 1.413 1.00 87.69 89 ASP A CA 1
ATOM 661 C C . ASP A 1 89 ? -4.428 -8.205 0.314 1.00 87.69 89 ASP A C 1
ATOM 663 O O . ASP A 1 89 ? -3.839 -7.218 -0.135 1.00 87.69 89 ASP A O 1
ATOM 667 N N . SER A 1 90 ? -4.186 -9.443 -0.089 1.00 79.94 90 SER A N 1
ATOM 668 C CA . SER A 1 90 ? -3.254 -9.809 -1.140 1.00 79.94 90 SER A CA 1
ATOM 669 C C . SER A 1 90 ? -3.846 -10.975 -1.926 1.00 79.94 90 SER A C 1
ATOM 671 O O . SER A 1 90 ? -3.835 -12.115 -1.458 1.00 79.94 90 SER A O 1
ATOM 673 N N . GLY A 1 91 ? -4.395 -10.695 -3.110 1.00 71.44 91 GLY A N 1
ATOM 674 C CA . GLY A 1 91 ? -5.000 -11.714 -3.977 1.00 71.44 91 GLY A CA 1
ATOM 675 C C . GLY A 1 91 ? -6.211 -12.445 -3.372 1.00 71.44 91 GLY A C 1
ATOM 676 O O . GLY A 1 91 ? -6.495 -13.569 -3.776 1.00 71.44 91 GLY A O 1
ATOM 677 N N . GLY A 1 92 ? -6.906 -11.853 -2.392 1.00 68.25 92 GLY A N 1
ATOM 678 C CA . GLY A 1 92 ? -8.006 -12.490 -1.657 1.00 68.25 92 GLY A CA 1
ATOM 679 C C . GLY A 1 92 ? -7.581 -13.206 -0.367 1.00 68.25 92 GLY A C 1
ATOM 680 O O . GLY A 1 92 ? -8.434 -13.756 0.332 1.00 68.25 92 GLY A O 1
ATOM 681 N N . SER A 1 93 ? -6.288 -13.191 -0.023 1.00 76.56 93 SER A N 1
ATOM 682 C CA . SER A 1 93 ? -5.789 -13.582 1.299 1.00 76.56 93 SER A CA 1
ATOM 683 C C . SER A 1 93 ? -5.728 -12.351 2.204 1.00 76.56 93 SER A C 1
ATOM 685 O O . SER A 1 93 ? -4.863 -11.491 2.032 1.00 76.56 93 SER A O 1
ATOM 687 N N . LEU A 1 94 ? -6.655 -12.252 3.163 1.00 81.00 94 LEU A N 1
ATOM 688 C CA . LEU A 1 94 ? -6.680 -11.168 4.144 1.00 81.00 94 LEU A CA 1
ATOM 689 C C . LEU A 1 94 ? -5.809 -11.528 5.357 1.00 81.00 94 LEU A C 1
ATOM 691 O O . LEU A 1 94 ? -6.131 -12.431 6.133 1.00 81.00 94 LEU A O 1
ATOM 695 N N . GLN A 1 95 ? -4.709 -10.797 5.534 1.00 81.06 95 GLN A N 1
ATOM 696 C CA . GLN A 1 95 ? -3.731 -11.012 6.598 1.00 81.06 95 GLN A CA 1
ATOM 697 C C . GLN A 1 95 ? -3.781 -9.877 7.627 1.00 81.06 95 GLN A C 1
ATOM 699 O O . GLN A 1 95 ? -3.538 -8.711 7.313 1.00 81.06 95 GLN A O 1
ATOM 704 N N . ARG A 1 96 ? -4.097 -10.225 8.877 1.00 80.19 96 ARG A N 1
ATOM 705 C CA . ARG A 1 96 ? -4.182 -9.291 10.010 1.00 80.19 96 ARG A CA 1
ATOM 706 C C . ARG A 1 96 ? -2.798 -8.888 10.531 1.00 80.19 96 ARG A C 1
ATOM 708 O O . ARG A 1 96 ? -1.886 -9.720 10.564 1.00 80.19 96 ARG A O 1
ATOM 715 N N . ARG A 1 97 ? -2.643 -7.641 10.998 1.00 73.31 97 ARG A N 1
ATOM 716 C CA . ARG A 1 97 ? -1.428 -7.177 11.696 1.00 73.31 97 ARG A CA 1
ATOM 717 C C . ARG A 1 97 ? -1.138 -8.068 12.910 1.00 73.31 97 ARG A C 1
ATOM 719 O O . ARG A 1 97 ? -1.947 -8.169 13.827 1.00 73.31 97 ARG A O 1
ATOM 726 N N . ARG A 1 98 ? 0.058 -8.659 12.982 1.00 59.66 98 ARG A N 1
ATOM 727 C CA . ARG A 1 98 ? 0.488 -9.458 14.146 1.00 59.66 98 ARG A CA 1
ATOM 728 C C . ARG A 1 98 ? 1.061 -8.563 15.255 1.00 59.66 98 ARG A C 1
ATOM 730 O O . ARG A 1 98 ? 2.250 -8.629 15.540 1.00 59.66 98 ARG A O 1
ATOM 737 N N . ALA A 1 99 ? 0.165 -7.796 15.888 1.00 52.84 99 ALA A N 1
ATOM 738 C CA . ALA A 1 99 ? 0.409 -6.842 16.982 1.00 52.84 99 ALA A CA 1
ATOM 739 C C . ALA A 1 99 ? 1.240 -5.583 16.610 1.00 52.84 99 ALA A C 1
ATOM 741 O O . ALA A 1 99 ? 1.929 -5.562 15.592 1.00 52.84 99 ALA A O 1
ATOM 742 N N . PRO A 1 100 ? 1.161 -4.494 17.404 1.00 53.84 100 PRO A N 1
ATOM 743 C CA . PRO A 1 100 ? 2.132 -3.401 17.359 1.00 53.84 100 PRO A CA 1
ATOM 744 C C . PRO A 1 100 ? 3.404 -3.792 18.132 1.00 53.84 100 PRO A C 1
ATOM 746 O O . PRO A 1 100 ? 3.332 -4.140 19.309 1.00 53.84 100 PRO A O 1
ATOM 749 N N . SER A 1 101 ? 4.575 -3.726 17.492 1.00 51.34 101 SER A N 1
ATOM 750 C CA . SER A 1 101 ? 5.848 -4.138 18.109 1.00 51.34 101 SER A CA 1
ATOM 751 C C . SER A 1 101 ? 7.044 -3.281 17.675 1.00 51.34 101 SER A C 1
ATOM 753 O O . SER A 1 101 ? 8.073 -3.809 17.258 1.00 51.34 101 SER A O 1
ATOM 755 N N . GLY A 1 102 ? 6.925 -1.955 17.778 1.00 62.22 102 GLY A N 1
ATOM 756 C CA . GLY A 1 102 ? 7.996 -1.031 17.402 1.00 62.22 102 GLY A CA 1
ATOM 757 C C . GLY A 1 102 ? 7.775 0.401 17.887 1.00 62.22 102 GLY A C 1
ATOM 758 O O . GLY A 1 102 ? 6.661 0.793 18.232 1.00 62.22 102 GLY A O 1
ATOM 759 N N . ASP A 1 103 ? 8.851 1.187 17.897 1.00 70.81 103 ASP A N 1
ATOM 760 C CA . ASP A 1 103 ? 8.796 2.625 18.172 1.00 70.81 103 ASP A CA 1
ATOM 761 C C . ASP A 1 103 ? 8.044 3.366 17.051 1.00 70.81 103 ASP A C 1
ATOM 763 O O . ASP A 1 103 ? 8.302 3.152 15.861 1.00 70.81 103 ASP A O 1
ATOM 767 N N . GLY A 1 104 ? 7.100 4.230 17.427 1.00 79.12 104 GLY A N 1
ATOM 768 C CA . GLY A 1 104 ? 6.190 4.911 16.504 1.00 79.12 104 GLY A CA 1
ATOM 769 C C . GLY A 1 104 ? 5.092 4.029 15.891 1.00 79.12 104 GLY A C 1
ATOM 770 O O . GLY A 1 104 ? 4.535 4.410 14.862 1.00 79.12 104 GLY A O 1
ATOM 771 N N . ALA A 1 105 ? 4.778 2.860 16.463 1.00 85.44 105 ALA A N 1
ATOM 772 C CA . ALA A 1 105 ? 3.644 2.041 16.023 1.00 85.44 105 ALA A CA 1
ATOM 773 C C . ALA A 1 105 ? 2.298 2.780 16.182 1.00 85.44 105 ALA A C 1
ATOM 775 O O . ALA A 1 105 ? 2.066 3.467 17.176 1.00 85.44 105 ALA A O 1
ATOM 776 N N . LEU A 1 106 ? 1.391 2.621 15.213 1.00 85.94 106 LEU A N 1
ATOM 777 C CA . LEU A 1 106 ? 0.082 3.273 15.236 1.00 85.94 106 LEU A CA 1
ATOM 778 C C . LEU A 1 106 ? -0.871 2.571 16.217 1.00 85.94 106 LEU A C 1
ATOM 780 O O . LEU A 1 106 ? -1.275 1.415 16.012 1.00 85.94 106 LEU A O 1
ATOM 784 N N . GLU A 1 107 ? -1.226 3.303 17.271 1.00 86.31 107 GLU A N 1
ATOM 785 C CA . GLU A 1 107 ? -2.275 2.978 18.238 1.00 86.31 107 GLU A CA 1
ATOM 786 C C . GLU A 1 107 ? -3.634 3.479 17.738 1.00 86.31 107 GLU A C 1
ATOM 788 O O . GLU A 1 107 ? -3.786 4.652 17.391 1.00 86.31 107 GLU A O 1
ATOM 793 N N . LEU A 1 108 ? -4.637 2.601 17.739 1.00 87.19 108 LEU A N 1
ATOM 794 C CA . LEU A 1 108 ? -6.009 2.945 17.376 1.00 87.19 108 LEU A CA 1
ATOM 795 C C . LEU A 1 108 ? -6.821 3.210 18.650 1.00 87.19 108 LEU A C 1
ATOM 797 O O . LEU A 1 108 ? -6.827 2.411 19.583 1.00 87.19 108 LEU A O 1
ATOM 801 N N . ARG A 1 109 ? -7.460 4.379 18.696 1.00 86.44 109 ARG A N 1
ATOM 802 C CA . ARG A 1 109 ? -8.236 4.916 19.824 1.00 86.44 109 ARG A CA 1
ATOM 803 C C . ARG A 1 109 ? -9.319 5.857 19.290 1.00 86.44 109 ARG A C 1
ATOM 805 O O . ARG A 1 109 ? -9.449 5.999 18.075 1.00 86.44 109 ARG A O 1
ATOM 812 N N . THR A 1 110 ? -10.078 6.509 20.167 1.00 91.31 110 THR A N 1
ATOM 813 C CA . THR A 1 110 ? -11.005 7.577 19.765 1.00 91.31 110 THR A CA 1
ATOM 814 C C . THR A 1 110 ? -10.255 8.676 19.003 1.00 91.31 110 THR A C 1
ATOM 816 O O . THR A 1 110 ? -9.256 9.201 19.500 1.00 91.31 110 THR A O 1
ATOM 819 N N . LEU A 1 111 ? -10.721 8.998 17.795 1.00 92.06 111 LEU A N 1
ATOM 820 C CA . LEU A 1 111 ? -10.159 10.022 16.917 1.00 92.06 111 LEU A CA 1
ATOM 821 C C . LEU A 1 111 ? -11.178 11.152 16.749 1.00 92.06 111 LEU A C 1
ATOM 823 O O . LEU A 1 111 ? -12.228 10.952 16.133 1.00 92.06 111 LEU A O 1
ATOM 827 N N . GLY A 1 112 ? -10.876 12.324 17.309 1.00 92.31 112 GLY A N 1
ATOM 828 C CA . GLY A 1 112 ? -11.830 13.430 17.360 1.00 92.31 112 GLY A CA 1
ATOM 829 C C . GLY A 1 112 ? -12.215 13.971 15.981 1.00 92.31 112 GLY A C 1
ATOM 830 O O . GLY A 1 112 ? -11.452 13.827 15.022 1.00 92.31 112 GLY A O 1
ATOM 831 N N . ALA A 1 113 ? -13.380 14.608 15.870 1.00 92.31 113 ALA A N 1
ATOM 832 C CA . ALA A 1 113 ? -13.830 15.236 14.626 1.00 92.31 113 ALA A CA 1
ATOM 833 C C . ALA A 1 113 ? -12.760 16.190 14.046 1.00 92.31 113 ALA A C 1
ATOM 835 O O . ALA A 1 113 ? -12.231 17.063 14.741 1.00 92.31 113 ALA A O 1
ATOM 836 N N . GLY A 1 114 ? -12.396 16.004 12.772 1.00 91.25 114 GLY A N 1
ATOM 837 C CA . GLY A 1 114 ? -11.347 16.773 12.089 1.00 91.25 114 GLY A CA 1
ATOM 838 C C . GLY A 1 114 ? -9.900 16.464 12.506 1.00 91.25 114 GLY A C 1
ATOM 839 O O . GLY A 1 114 ? -8.977 17.056 11.944 1.00 91.25 114 GLY A O 1
ATOM 840 N N . GLN A 1 115 ? -9.663 15.565 13.468 1.00 94.38 115 GLN A N 1
ATOM 841 C CA . GLN A 1 115 ? -8.314 15.206 13.917 1.00 94.38 115 GLN A CA 1
ATOM 842 C C . GLN A 1 115 ? -7.649 14.176 12.999 1.00 94.38 115 GLN A C 1
ATOM 844 O O . GLN A 1 115 ? -8.310 13.384 12.321 1.00 94.38 115 GLN A O 1
ATOM 849 N N . SER A 1 116 ? -6.316 14.142 13.039 1.00 93.88 116 SER A N 1
ATOM 850 C CA . SER A 1 116 ? -5.511 13.096 12.414 1.00 93.88 116 SER A CA 1
ATOM 851 C C . SER A 1 116 ? -4.509 12.475 13.388 1.00 93.88 116 SER A C 1
ATOM 853 O O . SER A 1 116 ? -4.001 13.129 14.299 1.00 93.88 116 SER A O 1
ATOM 855 N N . ILE A 1 117 ? -4.238 11.188 13.184 1.00 93.62 117 ILE A N 1
ATOM 856 C CA . ILE A 1 117 ? -3.186 10.413 13.851 1.00 93.62 117 ILE A CA 1
ATOM 857 C C . ILE A 1 117 ? -2.304 9.764 12.791 1.00 93.62 117 ILE A C 1
ATOM 859 O O . ILE A 1 117 ? -2.777 9.405 11.712 1.00 93.62 117 ILE A O 1
ATOM 863 N N . GLU A 1 118 ? -1.020 9.609 13.091 1.00 93.88 118 GLU A N 1
ATOM 864 C CA . GLU A 1 118 ? -0.042 9.024 12.178 1.00 93.88 118 GLU A CA 1
ATOM 865 C C . GLU A 1 118 ? 0.891 8.073 12.931 1.00 93.88 118 GLU A C 1
ATOM 867 O O . GLU A 1 118 ? 1.246 8.330 14.082 1.00 93.88 118 GLU A O 1
ATOM 872 N N . GLY A 1 119 ? 1.285 6.975 12.288 1.00 91.44 119 GLY A N 1
ATOM 873 C CA . GLY A 1 119 ? 2.236 6.016 12.839 1.00 91.44 119 GLY A CA 1
ATOM 874 C C . GLY A 1 119 ? 2.474 4.825 11.917 1.00 91.44 119 GLY A C 1
ATOM 875 O O . GLY A 1 119 ? 1.913 4.732 10.823 1.00 91.44 119 GLY A O 1
ATOM 876 N N . LYS A 1 120 ? 3.304 3.890 12.377 1.00 91.44 120 LYS A N 1
ATOM 877 C CA . LYS A 1 120 ? 3.700 2.700 11.621 1.00 91.44 120 LYS A CA 1
ATOM 878 C C . LYS A 1 120 ? 2.699 1.560 11.752 1.00 91.44 120 LYS A C 1
ATOM 880 O O . LYS A 1 120 ? 2.183 1.267 12.834 1.00 91.44 120 LYS A O 1
ATOM 885 N N . VAL A 1 121 ? 2.511 0.850 10.651 1.00 89.69 121 VAL A N 1
ATOM 886 C CA . VAL A 1 121 ? 1.775 -0.406 10.560 1.00 89.69 121 VAL A CA 1
ATOM 887 C C . VAL A 1 121 ? 2.686 -1.411 9.859 1.00 89.69 121 VAL A C 1
ATOM 889 O O . VAL A 1 121 ? 3.115 -1.183 8.729 1.00 89.69 121 VAL A O 1
ATOM 892 N N . GLU A 1 122 ? 3.020 -2.499 10.548 1.00 88.69 122 GLU A N 1
ATOM 893 C CA . GLU A 1 122 ? 3.997 -3.489 10.084 1.00 88.69 122 GLU A CA 1
ATOM 894 C C . GLU A 1 122 ? 3.317 -4.822 9.748 1.00 88.69 122 GLU A C 1
ATOM 896 O O . GLU A 1 122 ? 2.442 -5.291 10.481 1.00 88.69 122 GLU A O 1
ATOM 901 N N . PHE A 1 123 ? 3.734 -5.440 8.642 1.00 85.62 123 PHE A N 1
ATOM 902 C CA . PHE A 1 123 ? 3.245 -6.742 8.188 1.00 85.62 123 PHE A CA 1
ATOM 903 C C . PHE A 1 123 ? 4.399 -7.645 7.751 1.00 85.62 123 PHE A C 1
ATOM 905 O O . PHE A 1 123 ? 5.353 -7.195 7.120 1.00 85.62 123 PHE A O 1
ATOM 912 N N . LEU A 1 124 ? 4.258 -8.942 8.026 1.00 82.62 124 LEU A N 1
ATOM 913 C CA . LEU A 1 124 ? 5.081 -10.005 7.456 1.00 82.62 124 LEU A CA 1
ATOM 914 C C . LEU A 1 124 ? 4.154 -10.946 6.687 1.00 82.62 124 LEU A C 1
ATOM 916 O O . LEU A 1 124 ? 3.497 -11.793 7.296 1.00 82.62 124 LEU A O 1
ATOM 920 N N . LEU A 1 125 ? 4.078 -10.761 5.370 1.00 80.06 125 LEU A N 1
ATOM 921 C CA . LEU A 1 125 ? 3.196 -11.540 4.506 1.00 80.06 125 LEU A CA 1
ATOM 922 C C . LEU A 1 125 ? 3.828 -12.897 4.196 1.00 80.06 125 LEU A C 1
ATOM 924 O O . LEU A 1 125 ? 4.981 -12.971 3.756 1.00 80.06 125 LEU A O 1
ATOM 928 N N . LEU A 1 126 ? 3.059 -13.953 4.459 1.00 75.06 126 LEU A N 1
ATOM 929 C CA . LEU A 1 126 ? 3.419 -15.356 4.258 1.00 75.06 126 LEU A CA 1
ATOM 930 C C . LEU A 1 126 ? 2.190 -16.130 3.735 1.00 75.06 126 LEU A C 1
ATOM 932 O O . LEU A 1 126 ? 1.122 -15.997 4.339 1.00 75.06 126 LEU A O 1
ATOM 936 N N . PRO A 1 127 ? 2.315 -16.933 2.661 1.00 69.50 127 PRO A N 1
ATOM 937 C CA . PRO A 1 127 ? 3.444 -16.953 1.726 1.00 69.50 127 PRO A CA 1
ATOM 938 C C . PRO A 1 127 ? 3.613 -15.602 1.004 1.00 69.50 127 PRO A C 1
ATOM 940 O O . PRO A 1 127 ? 2.824 -14.672 1.178 1.00 69.50 127 PRO A O 1
ATOM 943 N N . TRP A 1 128 ? 4.672 -15.481 0.207 1.00 71.00 128 TRP A N 1
ATOM 944 C CA . TRP A 1 128 ? 4.868 -14.348 -0.695 1.00 71.00 128 TRP A CA 1
ATOM 945 C C . TRP A 1 128 ? 3.663 -14.169 -1.638 1.00 71.00 128 TRP A C 1
ATOM 947 O O . TRP A 1 128 ? 3.172 -15.166 -2.163 1.00 71.00 128 TRP A O 1
ATOM 957 N N . PRO A 1 129 ? 3.200 -12.935 -1.906 1.00 71.12 129 PRO A N 1
ATOM 958 C CA . PRO A 1 129 ? 2.139 -12.699 -2.883 1.00 71.12 129 PRO A CA 1
ATOM 959 C C . PRO A 1 129 ? 2.509 -13.133 -4.311 1.00 71.12 129 PRO A C 1
ATOM 961 O O . PRO A 1 129 ? 3.312 -12.480 -4.978 1.00 71.12 129 PRO A O 1
ATOM 964 N N . ASP A 1 130 ? 1.870 -14.198 -4.801 1.00 66.38 130 ASP A N 1
ATOM 965 C CA . ASP A 1 130 ? 1.999 -14.668 -6.193 1.00 66.38 130 ASP A CA 1
ATOM 966 C C . ASP A 1 130 ? 1.458 -13.649 -7.215 1.00 66.38 130 ASP A C 1
ATOM 968 O O . ASP A 1 130 ? 1.875 -13.625 -8.373 1.00 66.38 130 ASP A O 1
ATOM 972 N N . VAL A 1 131 ? 0.528 -12.787 -6.787 1.00 66.06 131 VAL A N 1
ATOM 973 C CA . VAL A 1 131 ? -0.073 -11.722 -7.597 1.00 66.06 131 VAL A CA 1
ATOM 974 C C . VAL A 1 131 ? 0.088 -10.393 -6.869 1.00 66.06 131 VAL A C 1
ATOM 976 O O . VAL A 1 131 ? -0.469 -10.190 -5.795 1.00 66.06 131 VAL A O 1
ATOM 979 N N . ALA A 1 132 ? 0.827 -9.468 -7.481 1.00 61.06 132 ALA A N 1
ATOM 980 C CA . ALA A 1 132 ? 1.049 -8.129 -6.939 1.00 61.06 132 ALA A CA 1
ATOM 981 C C . ALA A 1 132 ? -0.203 -7.229 -7.004 1.00 61.06 132 ALA A C 1
ATOM 983 O O . ALA A 1 132 ? -0.387 -6.338 -6.176 1.00 61.06 132 ALA A O 1
ATOM 984 N N . GLN A 1 133 ? -1.061 -7.441 -8.008 1.00 62.91 133 GLN A N 1
ATOM 985 C CA . GLN A 1 133 ? -2.255 -6.626 -8.238 1.00 62.91 133 GLN A CA 1
ATOM 986 C C . GLN A 1 133 ? -3.241 -6.771 -7.068 1.00 62.91 133 GLN A C 1
ATOM 988 O O . GLN A 1 133 ? -3.648 -7.882 -6.733 1.00 62.91 133 GLN A O 1
ATOM 993 N N . GLY A 1 134 ? -3.650 -5.646 -6.475 1.00 69.88 134 GLY A N 1
ATOM 994 C CA . GLY A 1 134 ? -4.595 -5.635 -5.355 1.00 69.88 134 GLY A CA 1
ATOM 995 C C . GLY A 1 134 ? -3.970 -5.817 -3.968 1.00 69.88 134 GLY A C 1
ATOM 996 O O . GLY A 1 134 ? -4.646 -6.329 -3.079 1.00 69.88 134 GLY A O 1
ATOM 997 N N . LEU A 1 135 ? -2.719 -5.384 -3.756 1.00 87.94 135 LEU A N 1
ATOM 998 C CA . LEU A 1 135 ? -2.150 -5.220 -2.412 1.00 87.94 135 LEU A CA 1
ATOM 999 C C . LEU A 1 135 ? -2.847 -4.052 -1.683 1.00 87.94 135 LEU A C 1
ATOM 1001 O O . LEU A 1 135 ? -2.410 -2.900 -1.755 1.00 87.94 135 LEU A O 1
ATOM 1005 N N . MET A 1 136 ? -3.951 -4.348 -0.997 1.00 90.75 136 MET A N 1
ATOM 1006 C CA . MET A 1 136 ? -4.802 -3.346 -0.349 1.00 90.75 136 MET A CA 1
ATOM 1007 C C . MET A 1 136 ? -4.555 -3.309 1.158 1.00 90.75 136 MET A C 1
ATOM 1009 O O . MET A 1 136 ? -4.841 -4.282 1.857 1.00 90.75 136 MET A O 1
ATOM 1013 N N . LEU A 1 137 ? -4.132 -2.159 1.682 1.00 91.94 137 LEU A N 1
ATOM 1014 C CA . LEU A 1 137 ? -4.237 -1.871 3.111 1.00 91.94 137 LEU A CA 1
ATOM 1015 C C . LEU A 1 137 ? -5.708 -1.577 3.441 1.00 91.94 137 LEU A C 1
ATOM 1017 O O . LEU A 1 137 ? -6.364 -0.796 2.751 1.00 91.94 137 LEU A O 1
ATOM 1021 N N . LYS A 1 138 ? -6.233 -2.196 4.497 1.00 91.94 138 LYS A N 1
ATOM 1022 C CA . LYS A 1 138 ? -7.626 -2.062 4.939 1.00 91.94 138 LYS A CA 1
ATOM 1023 C C . LYS A 1 138 ? -7.683 -1.838 6.451 1.00 91.94 138 LYS A C 1
ATOM 1025 O O . LYS A 1 138 ? -6.936 -2.473 7.195 1.00 91.94 138 LYS A O 1
ATOM 1030 N N . LEU A 1 139 ? -8.585 -0.968 6.898 1.00 91.31 139 LEU A N 1
ATOM 1031 C CA . LEU A 1 139 ? -8.915 -0.745 8.309 1.00 91.31 139 LEU A CA 1
ATOM 1032 C C . LEU A 1 139 ? -10.342 -1.240 8.568 1.00 91.31 139 LEU A C 1
ATOM 1034 O O . LEU A 1 139 ? -11.252 -0.889 7.820 1.00 91.31 139 LEU A O 1
ATOM 1038 N N . GLY A 1 140 ? -10.565 -2.021 9.623 1.00 89.38 140 GLY A N 1
ATOM 1039 C CA . GLY A 1 140 ? -11.905 -2.500 9.979 1.00 89.38 140 GLY A CA 1
ATOM 1040 C C . GLY A 1 140 ? -11.911 -3.410 11.204 1.00 89.38 140 GLY A C 1
ATOM 1041 O O . GLY A 1 140 ? -10.869 -3.644 11.805 1.00 89.38 140 GLY A O 1
ATOM 1042 N N . VAL A 1 141 ? -13.085 -3.914 11.582 1.00 86.94 141 VAL A N 1
ATOM 1043 C CA . VAL A 1 141 ? -13.263 -4.802 12.745 1.00 86.94 141 VAL A CA 1
ATOM 1044 C C . VAL A 1 141 ? -13.162 -6.266 12.302 1.00 86.94 141 VAL A C 1
ATOM 1046 O O . VAL A 1 141 ? -13.767 -6.641 11.296 1.00 86.94 141 VAL A O 1
ATOM 1049 N N . GLU A 1 142 ? -12.413 -7.098 13.033 1.00 84.25 142 GLU A N 1
ATOM 1050 C CA . GLU A 1 142 ? -12.314 -8.540 12.754 1.00 84.25 142 GLU A CA 1
ATOM 1051 C C . GLU A 1 142 ? -13.651 -9.254 13.027 1.00 84.25 142 GLU A C 1
ATOM 1053 O O . GLU A 1 142 ? -14.309 -9.000 14.036 1.00 84.25 142 GLU A O 1
ATOM 1058 N N . GLY A 1 143 ? -14.055 -10.145 12.121 1.00 78.94 143 GLY A N 1
ATOM 1059 C CA . GLY A 1 143 ? -15.303 -10.904 12.189 1.00 78.94 143 GLY A CA 1
ATOM 1060 C C . GLY A 1 143 ? -15.097 -12.409 12.349 1.00 78.94 143 GLY A C 1
ATOM 1061 O O . GLY A 1 143 ? -14.026 -12.950 12.074 1.00 78.94 143 GLY A O 1
ATOM 1062 N N . GLN A 1 144 ? -16.162 -13.095 12.762 1.00 70.44 144 GLN A N 1
ATOM 1063 C CA . GLN A 1 144 ? -16.253 -14.555 12.667 1.00 70.44 144 GLN A CA 1
ATOM 1064 C C . GLN A 1 144 ? -16.554 -14.972 11.214 1.00 70.44 144 GLN A C 1
ATOM 1066 O O . GLN A 1 144 ? -17.202 -14.209 10.494 1.00 70.44 144 GLN A O 1
ATOM 1071 N N . PRO A 1 145 ? -16.114 -16.160 10.757 1.00 64.06 145 PRO A N 1
ATOM 1072 C CA . PRO A 1 145 ? -16.411 -16.637 9.409 1.00 64.06 145 PRO 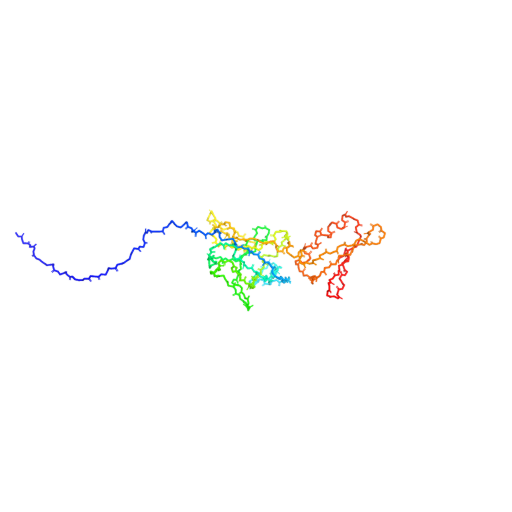A CA 1
ATOM 1073 C C . PRO A 1 145 ? -17.916 -16.889 9.227 1.00 64.06 145 PRO A C 1
ATOM 1075 O O . PRO A 1 145 ? -18.509 -17.644 9.992 1.00 64.06 145 PRO A O 1
ATOM 1078 N N . GLU A 1 146 ? -18.517 -16.331 8.171 1.00 60.19 146 GLU A N 1
ATOM 1079 C CA . GLU A 1 146 ? -19.981 -16.286 7.941 1.00 60.19 146 GLU A CA 1
ATOM 1080 C C . GLU A 1 146 ? -20.724 -17.642 7.948 1.00 60.19 146 GLU A C 1
ATOM 1082 O O . GLU A 1 146 ? -21.951 -17.668 7.979 1.00 60.19 146 GLU A O 1
ATOM 1087 N N . ASN A 1 147 ? -20.010 -18.769 7.860 1.00 58.94 147 ASN A N 1
ATOM 1088 C CA . ASN A 1 147 ? -20.575 -20.113 7.678 1.00 58.94 147 ASN A CA 1
ATOM 1089 C C . ASN A 1 147 ? -19.934 -21.166 8.614 1.00 58.94 147 ASN A C 1
ATOM 1091 O O . ASN A 1 147 ? -19.790 -22.324 8.215 1.00 58.94 147 ASN A O 1
ATOM 1095 N N . ASP A 1 148 ? -19.430 -20.758 9.790 1.00 61.25 148 ASP A N 1
ATOM 1096 C CA . ASP A 1 148 ? -18.687 -21.573 10.790 1.00 61.25 148 ASP A CA 1
ATOM 1097 C C . ASP A 1 148 ? -17.446 -22.338 10.265 1.00 61.25 148 ASP A C 1
ATOM 1099 O O . ASP A 1 148 ? -16.717 -22.988 11.014 1.00 61.25 148 ASP A O 1
ATOM 1103 N N . THR A 1 149 ? -17.161 -22.232 8.968 1.00 65.75 149 THR A N 1
ATOM 1104 C CA . THR A 1 149 ? -16.113 -22.961 8.259 1.00 65.75 149 THR A CA 1
ATOM 1105 C C . THR A 1 149 ? -14.949 -22.006 7.995 1.00 65.75 149 THR A C 1
ATOM 1107 O O . THR A 1 149 ? -15.055 -21.147 7.111 1.00 65.75 149 THR A O 1
ATOM 1110 N N . PRO A 1 150 ? -13.831 -22.096 8.740 1.00 69.69 150 PRO A N 1
ATOM 1111 C CA . PRO A 1 150 ? -12.696 -21.210 8.529 1.00 69.69 150 PRO A CA 1
ATOM 1112 C C . PRO A 1 150 ? -12.035 -21.491 7.175 1.00 69.69 150 PRO A C 1
ATOM 1114 O O . PRO A 1 150 ? -11.620 -22.615 6.888 1.00 69.69 150 PRO A O 1
ATOM 1117 N N . LYS A 1 151 ? -11.882 -20.448 6.352 1.00 72.06 151 LYS A N 1
ATOM 1118 C CA . LYS A 1 151 ? -10.978 -20.480 5.193 1.00 72.06 151 LYS A CA 1
ATOM 1119 C C . LYS A 1 151 ? -9.542 -20.587 5.707 1.00 72.06 151 LYS A C 1
ATOM 1121 O O . LYS A 1 151 ? -9.196 -19.887 6.658 1.00 72.06 151 LYS A O 1
ATOM 1126 N N . LEU A 1 152 ? -8.723 -21.436 5.088 1.00 70.25 152 LEU A N 1
ATOM 1127 C CA . LEU A 1 152 ? -7.338 -21.666 5.504 1.00 70.25 152 LEU A CA 1
ATOM 1128 C C . LEU A 1 152 ? -6.335 -21.155 4.460 1.00 70.25 152 LEU A C 1
ATOM 1130 O O . LEU A 1 152 ? -6.594 -21.244 3.261 1.00 70.25 152 LEU A O 1
ATOM 1134 N N . ASP A 1 153 ? -5.199 -20.636 4.927 1.00 64.56 153 ASP A N 1
ATOM 1135 C CA . ASP A 1 153 ? -4.043 -20.279 4.101 1.00 64.56 153 ASP A CA 1
ATOM 1136 C C . ASP A 1 153 ? -3.287 -21.531 3.604 1.00 64.56 153 ASP A C 1
ATOM 1138 O O . ASP A 1 153 ? -3.609 -22.669 3.963 1.00 64.56 153 ASP A O 1
ATOM 1142 N N . ALA A 1 154 ? -2.257 -21.331 2.774 1.00 58.41 154 ALA A N 1
ATOM 1143 C CA . ALA A 1 154 ? -1.439 -22.417 2.223 1.00 58.41 154 ALA A CA 1
ATOM 1144 C C . ALA A 1 154 ? -0.707 -23.254 3.297 1.00 58.41 154 ALA A C 1
ATOM 1146 O O . ALA A 1 154 ? -0.285 -24.381 3.030 1.00 58.41 154 ALA A O 1
ATOM 1147 N N . GLU A 1 155 ? -0.577 -22.733 4.520 1.00 58.44 155 GLU A N 1
ATOM 1148 C CA . GLU A 1 155 ? 0.005 -23.425 5.667 1.00 58.44 155 GLU A CA 1
ATOM 1149 C C . GLU A 1 155 ? -1.049 -23.978 6.650 1.00 58.44 155 GLU A C 1
ATOM 1151 O O . GLU A 1 155 ? -0.684 -24.514 7.699 1.00 58.44 155 GLU A O 1
ATOM 1156 N N . GLY A 1 156 ? -2.341 -23.904 6.312 1.00 63.91 156 GLY A N 1
ATOM 1157 C CA . GLY A 1 156 ? -3.444 -24.458 7.097 1.00 63.91 156 GLY A CA 1
ATOM 1158 C C . GLY A 1 156 ? -3.930 -23.576 8.254 1.00 63.91 156 GLY A C 1
ATOM 1159 O O . GLY A 1 156 ? -4.575 -24.091 9.168 1.00 63.91 156 GLY A O 1
ATOM 1160 N N . ARG A 1 157 ? -3.623 -22.271 8.261 1.00 68.75 157 ARG A N 1
ATOM 1161 C CA . ARG A 1 157 ? -4.044 -21.317 9.309 1.00 68.75 157 ARG A CA 1
ATOM 1162 C C . ARG A 1 157 ? -5.273 -20.523 8.877 1.00 68.75 157 ARG A C 1
ATOM 1164 O O . ARG A 1 157 ? -5.455 -20.273 7.694 1.00 68.75 157 ARG A O 1
ATOM 1171 N N . ILE A 1 158 ? -6.092 -20.084 9.831 1.00 73.06 158 ILE A N 1
ATOM 1172 C CA . ILE A 1 158 ? -7.328 -19.336 9.550 1.00 73.06 158 ILE A CA 1
ATOM 1173 C C . ILE A 1 158 ? -7.012 -17.988 8.876 1.00 73.06 158 ILE A C 1
ATOM 1175 O O . ILE A 1 158 ? -6.283 -17.170 9.436 1.00 73.06 158 ILE A O 1
ATOM 1179 N N . ILE A 1 159 ? -7.589 -17.759 7.693 1.00 74.56 159 ILE A N 1
ATOM 1180 C CA . ILE A 1 159 ? -7.583 -16.465 6.995 1.00 74.56 159 ILE A CA 1
ATOM 1181 C C . ILE A 1 159 ? -8.565 -15.531 7.707 1.00 74.56 159 ILE A C 1
ATOM 1183 O O . ILE A 1 159 ? -9.713 -15.912 7.960 1.00 74.56 159 ILE A O 1
ATOM 1187 N N . ALA A 1 160 ? -8.121 -14.311 8.013 1.00 77.50 160 ALA A N 1
ATOM 1188 C CA . ALA A 1 160 ? -8.938 -13.323 8.708 1.00 77.50 160 ALA A CA 1
ATOM 1189 C C . ALA A 1 160 ? -10.121 -12.857 7.844 1.00 77.50 160 ALA A C 1
ATOM 1191 O O . ALA A 1 160 ? -10.078 -12.910 6.614 1.00 77.50 160 ALA A O 1
ATOM 1192 N N . GLN A 1 161 ? -11.189 -12.387 8.485 1.00 83.19 161 GLN A N 1
ATOM 1193 C CA . GLN A 1 161 ? -12.384 -11.851 7.824 1.00 83.19 161 GLN A CA 1
ATOM 1194 C C . GLN A 1 161 ? -12.845 -10.597 8.578 1.00 83.19 161 GLN A C 1
ATOM 1196 O O . GLN A 1 161 ? -12.516 -10.427 9.753 1.00 83.19 161 GLN A O 1
ATOM 1201 N N . PHE A 1 162 ? -13.570 -9.700 7.911 1.00 82.62 162 PHE A N 1
ATOM 1202 C CA . PHE A 1 162 ? -14.162 -8.527 8.560 1.00 82.62 162 PHE A CA 1
ATOM 1203 C C . PHE A 1 162 ? -15.558 -8.849 9.103 1.00 82.62 162 PHE A C 1
ATOM 1205 O O . PHE A 1 162 ? -16.266 -9.677 8.540 1.00 82.62 162 PHE A O 1
ATOM 1212 N N . ALA A 1 163 ? -15.971 -8.154 10.164 1.00 82.94 163 ALA A N 1
ATOM 1213 C CA . ALA A 1 163 ? -17.343 -8.202 10.683 1.00 82.94 163 ALA A CA 1
ATOM 1214 C C . ALA A 1 163 ? -18.343 -7.365 9.854 1.00 82.94 163 ALA A C 1
ATOM 1216 O O . ALA A 1 163 ? -19.551 -7.451 10.063 1.00 82.94 163 ALA A O 1
ATOM 1217 N N . SER A 1 164 ? -17.839 -6.518 8.955 1.00 81.38 164 SER A N 1
ATOM 1218 C CA . SER A 1 164 ? -18.587 -5.545 8.153 1.00 81.38 164 SER A CA 1
ATOM 1219 C C . SER A 1 164 ? -17.798 -5.180 6.889 1.00 81.38 164 SER A C 1
ATOM 1221 O O . SER A 1 164 ? -16.711 -5.708 6.650 1.00 81.38 164 SER A O 1
ATOM 1223 N N . GLU A 1 165 ? -18.276 -4.211 6.107 1.00 85.50 165 GLU A N 1
ATOM 1224 C CA . GLU A 1 165 ? -17.394 -3.513 5.165 1.00 85.50 165 GLU A CA 1
ATOM 1225 C C . GLU A 1 165 ? -16.224 -2.828 5.917 1.00 85.50 165 GLU A C 1
ATOM 1227 O O . GLU A 1 165 ? -16.404 -2.412 7.071 1.00 85.50 165 GLU A O 1
ATOM 1232 N N . PRO A 1 166 ? -15.021 -2.714 5.315 1.00 88.25 166 PRO A N 1
ATOM 1233 C CA . PRO A 1 166 ? -13.905 -1.976 5.907 1.00 88.25 166 PRO A CA 1
ATOM 1234 C C . PRO A 1 166 ? -14.220 -0.482 6.044 1.00 88.25 166 PRO A C 1
ATOM 1236 O O . PRO A 1 166 ? -14.767 0.124 5.126 1.00 88.25 166 PRO A O 1
ATOM 1239 N N . LEU A 1 167 ? -13.781 0.132 7.146 1.00 88.75 167 LEU A N 1
ATOM 1240 C CA . LEU A 1 167 ? -13.937 1.570 7.412 1.00 88.75 167 LEU A CA 1
ATOM 1241 C C . LEU A 1 167 ? -13.229 2.426 6.357 1.00 88.75 167 LEU A C 1
ATOM 1243 O O . LEU A 1 167 ? -13.714 3.491 5.984 1.00 88.75 167 LEU A O 1
ATOM 1247 N N . CYS A 1 168 ? -12.077 1.956 5.876 1.00 89.12 168 CYS A N 1
ATOM 1248 C CA . CYS A 1 168 ? -11.394 2.519 4.720 1.00 89.12 168 CYS A CA 1
ATOM 1249 C C . CYS A 1 168 ? -10.404 1.525 4.101 1.00 89.12 168 CYS A C 1
ATOM 1251 O O . CYS A 1 168 ? -9.943 0.570 4.737 1.00 89.12 168 CYS A O 1
ATOM 1253 N N . THR A 1 169 ? -10.074 1.760 2.832 1.00 91.38 169 THR A N 1
ATOM 1254 C CA . THR A 1 169 ? -9.148 0.949 2.035 1.00 91.38 169 THR A CA 1
ATOM 1255 C C . THR A 1 169 ? -8.177 1.852 1.274 1.00 91.38 169 THR A C 1
ATOM 1257 O O . THR A 1 169 ? -8.489 3.007 0.982 1.00 91.38 169 THR A O 1
ATOM 1260 N N . LEU A 1 170 ? -6.977 1.347 0.985 1.00 91.44 170 LEU A N 1
ATOM 1261 C CA . LEU A 1 170 ? -5.940 2.062 0.245 1.00 91.44 170 LEU A CA 1
ATOM 1262 C C . LEU A 1 170 ? -5.107 1.072 -0.579 1.00 91.44 170 LEU A C 1
ATOM 1264 O O . LEU A 1 170 ? -4.610 0.082 -0.043 1.00 91.44 170 LEU A O 1
ATOM 1268 N N . ASP A 1 171 ? -4.933 1.354 -1.871 1.00 91.50 171 ASP A N 1
ATOM 1269 C CA . ASP A 1 171 ? -4.073 0.575 -2.770 1.00 91.50 171 ASP A CA 1
ATOM 1270 C C . ASP A 1 17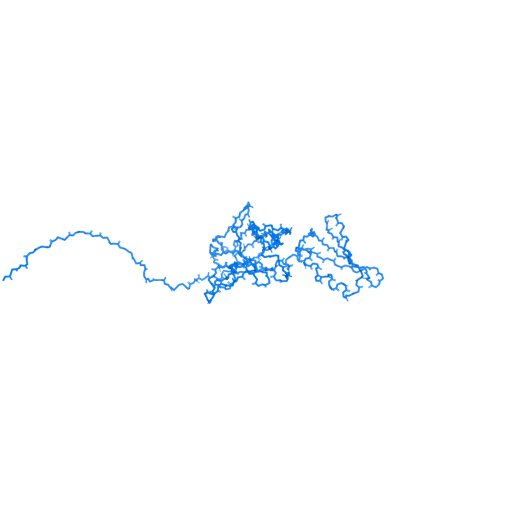1 ? -2.601 0.981 -2.586 1.00 91.50 171 ASP A C 1
ATOM 1272 O O . ASP A 1 171 ? -2.183 2.103 -2.900 1.00 91.50 171 ASP A O 1
ATOM 1276 N N . VAL A 1 172 ? -1.806 0.055 -2.043 1.00 91.12 172 VAL A N 1
ATOM 1277 C CA . VAL A 1 172 ? -0.396 0.287 -1.707 1.00 91.12 172 VAL A CA 1
ATOM 1278 C C . VAL A 1 172 ? 0.466 0.398 -2.972 1.00 91.12 172 VAL A C 1
ATOM 1280 O O . VAL A 1 172 ? 1.462 1.128 -2.976 1.00 91.12 172 VAL A O 1
ATOM 1283 N N . LEU A 1 173 ? 0.092 -0.267 -4.072 1.00 88.50 173 LEU A N 1
ATOM 1284 C CA . LEU A 1 173 ? 0.807 -0.173 -5.348 1.00 88.50 173 LEU A CA 1
ATOM 1285 C C . LEU A 1 173 ? 0.415 1.062 -6.152 1.00 88.50 173 LEU A C 1
ATOM 1287 O O . LEU A 1 173 ? 1.295 1.679 -6.751 1.00 88.50 173 LEU A O 1
ATOM 1291 N N . GLN A 1 174 ? -0.849 1.487 -6.112 1.00 88.12 174 GLN A N 1
ATOM 1292 C CA . GLN A 1 174 ? -1.258 2.768 -6.688 1.00 88.12 174 GLN A CA 1
ATOM 1293 C C . GLN A 1 174 ? -0.485 3.918 -6.026 1.00 88.12 174 GLN A C 1
ATOM 1295 O O . GLN A 1 174 ? 0.098 4.749 -6.727 1.00 88.12 174 GLN A O 1
ATOM 1300 N N . TRP A 1 175 ? -0.385 3.915 -4.690 1.00 90.44 175 TRP A N 1
ATOM 1301 C CA . TRP A 1 175 ? 0.438 4.883 -3.959 1.00 90.44 175 TRP A CA 1
ATOM 1302 C C . TRP A 1 175 ? 1.931 4.755 -4.296 1.00 90.44 175 TRP A C 1
ATOM 1304 O O . TRP A 1 175 ? 2.605 5.764 -4.507 1.00 90.44 175 TRP A O 1
ATOM 1314 N N . THR A 1 176 ? 2.469 3.534 -4.398 1.00 88.81 176 THR A N 1
ATOM 1315 C CA . THR A 1 176 ? 3.887 3.313 -4.753 1.00 88.81 176 THR A CA 1
ATOM 1316 C C . THR A 1 176 ? 4.194 3.818 -6.167 1.00 88.81 176 THR A C 1
ATOM 1318 O O . THR A 1 176 ? 5.238 4.427 -6.390 1.00 88.81 176 THR A O 1
ATOM 1321 N N . SER A 1 177 ? 3.271 3.643 -7.113 1.00 86.62 177 SER A N 1
ATOM 1322 C CA . SER A 1 177 ? 3.384 4.141 -8.487 1.00 86.62 177 SER A CA 1
ATOM 1323 C C . SER A 1 177 ? 3.363 5.670 -8.550 1.00 86.62 177 SER A C 1
ATOM 1325 O O . SER A 1 177 ? 4.262 6.281 -9.131 1.00 86.62 177 SER A O 1
ATOM 1327 N N . GLN A 1 178 ? 2.403 6.299 -7.863 1.00 88.50 178 GLN A N 1
ATOM 1328 C CA . GLN A 1 178 ? 2.292 7.759 -7.779 1.00 88.50 178 GLN A CA 1
ATOM 1329 C C . GLN A 1 178 ? 3.515 8.392 -7.091 1.00 88.50 178 GLN A C 1
ATOM 1331 O O . GLN A 1 178 ? 4.108 9.328 -7.625 1.00 88.50 178 GLN A O 1
ATOM 1336 N N . SER A 1 179 ? 3.936 7.852 -5.943 1.00 87.06 179 SER A N 1
ATOM 1337 C CA . SER A 1 179 ? 5.081 8.353 -5.165 1.00 87.06 179 SER A CA 1
ATOM 1338 C C . SER A 1 179 ? 6.443 8.095 -5.822 1.00 87.06 179 SER A C 1
ATOM 1340 O O . SER A 1 179 ? 7.403 8.810 -5.542 1.00 87.06 179 SER A O 1
ATOM 1342 N N . SER A 1 180 ? 6.542 7.116 -6.729 1.00 84.56 180 SER A N 1
ATOM 1343 C CA . SER A 1 180 ? 7.777 6.849 -7.481 1.00 84.56 180 SER A CA 1
ATOM 1344 C C . SER A 1 180 ? 8.068 7.887 -8.567 1.00 84.56 180 SER A C 1
ATOM 1346 O O . SER A 1 180 ? 9.214 7.989 -9.008 1.00 84.56 180 SER A O 1
ATOM 1348 N N . GLY A 1 181 ? 7.068 8.664 -9.007 1.00 84.44 181 GLY A N 1
ATOM 1349 C CA . GLY A 1 181 ? 7.247 9.705 -10.023 1.00 84.44 181 GLY A CA 1
ATOM 1350 C C . GLY A 1 181 ? 7.837 9.168 -11.332 1.00 84.44 181 GLY A C 1
ATOM 1351 O O . GLY A 1 181 ? 8.775 9.763 -11.863 1.00 84.44 181 GLY A O 1
ATOM 1352 N N . LEU A 1 182 ? 7.342 8.011 -11.793 1.00 85.12 182 LEU A N 1
ATOM 1353 C CA . LEU A 1 182 ? 7.904 7.263 -12.921 1.00 85.12 182 LEU A CA 1
ATOM 1354 C C . LEU A 1 182 ? 7.818 8.049 -14.237 1.00 85.12 182 LEU A C 1
ATOM 1356 O O . LEU A 1 182 ? 6.732 8.412 -14.688 1.00 85.12 182 LEU A O 1
ATOM 1360 N N . VAL A 1 183 ? 8.969 8.267 -14.877 1.00 86.06 183 VAL A N 1
ATOM 1361 C CA . VAL A 1 183 ? 9.081 8.919 -16.190 1.00 86.06 183 VAL A CA 1
ATOM 1362 C C . VAL A 1 183 ? 9.750 7.971 -17.177 1.00 86.06 183 VAL A C 1
ATOM 1364 O O . VAL A 1 183 ? 10.922 7.627 -17.018 1.00 86.06 183 VAL A O 1
ATOM 1367 N N . THR A 1 184 ? 9.020 7.601 -18.225 1.00 88.38 184 THR A N 1
ATOM 1368 C CA . THR A 1 184 ? 9.471 6.660 -19.258 1.00 88.38 184 THR A CA 1
ATOM 1369 C C . THR A 1 184 ? 9.792 7.396 -20.556 1.00 88.38 184 THR A C 1
ATOM 1371 O O . THR A 1 184 ? 8.958 8.121 -21.094 1.00 88.38 184 THR A O 1
ATOM 1374 N N . GLN A 1 185 ? 11.003 7.199 -21.079 1.00 88.12 185 GLN A N 1
ATOM 1375 C CA . GLN A 1 185 ? 11.496 7.823 -22.307 1.00 88.12 185 GLN A CA 1
ATOM 1376 C C . GLN A 1 185 ? 11.956 6.749 -23.305 1.00 88.12 185 GLN A C 1
ATOM 1378 O O . GLN A 1 185 ? 12.843 5.955 -22.994 1.00 88.12 185 GLN A O 1
ATOM 1383 N N . ARG A 1 186 ? 11.391 6.738 -24.520 1.00 88.81 186 ARG A N 1
ATOM 1384 C CA . ARG A 1 186 ? 11.915 5.945 -25.650 1.00 88.81 186 ARG A CA 1
ATOM 1385 C C . ARG A 1 186 ? 13.104 6.677 -26.286 1.00 88.81 186 ARG A C 1
ATOM 1387 O O . ARG A 1 186 ? 13.097 7.904 -26.386 1.00 88.81 186 ARG A O 1
ATOM 1394 N N . LEU A 1 187 ? 14.129 5.930 -26.680 1.00 85.06 187 LEU A N 1
ATOM 1395 C CA . LEU A 1 187 ? 15.441 6.410 -27.117 1.00 85.06 187 LEU A CA 1
ATOM 1396 C C . LEU A 1 187 ? 15.981 5.553 -28.277 1.00 85.06 187 LEU A C 1
ATOM 1398 O O . LEU A 1 187 ? 15.677 4.367 -28.394 1.00 85.06 187 LEU A O 1
ATOM 1402 N N . GLY A 1 188 ? 16.839 6.155 -29.103 1.00 79.94 188 GLY A N 1
ATOM 1403 C CA . GLY A 1 188 ? 17.462 5.494 -30.255 1.00 79.94 188 GLY A CA 1
ATOM 1404 C C . GLY A 1 188 ? 16.524 5.301 -31.462 1.00 79.94 188 GLY A C 1
ATOM 1405 O O . GLY A 1 188 ? 15.354 5.693 -31.414 1.00 79.94 188 GLY A O 1
ATOM 1406 N N . PRO A 1 189 ? 17.029 4.720 -32.569 1.00 78.88 189 PRO A N 1
ATOM 1407 C CA . PRO A 1 189 ? 16.223 4.397 -33.747 1.00 78.88 189 PRO A CA 1
ATOM 1408 C C . PRO A 1 189 ? 15.035 3.500 -33.380 1.00 78.88 189 PRO A C 1
ATOM 1410 O O . PRO A 1 189 ? 15.175 2.595 -32.561 1.00 78.88 189 PRO A O 1
ATOM 1413 N N . GLY A 1 190 ? 13.851 3.789 -33.928 1.00 80.06 190 GLY A N 1
ATOM 1414 C CA . GLY A 1 190 ? 12.608 3.066 -33.610 1.00 80.06 190 GLY A CA 1
ATOM 1415 C C . GLY A 1 190 ? 12.153 3.141 -32.142 1.00 80.06 190 GLY A C 1
ATOM 1416 O O . GLY A 1 190 ? 11.140 2.547 -31.793 1.00 80.06 190 GLY A O 1
ATOM 1417 N N . GLY A 1 191 ? 12.879 3.849 -31.268 1.00 82.62 191 GLY A N 1
ATOM 1418 C CA . GLY A 1 191 ? 12.689 3.758 -29.823 1.00 82.62 191 GLY A CA 1
ATOM 1419 C C . GLY A 1 191 ? 13.146 2.421 -29.225 1.00 82.62 191 GLY A C 1
ATOM 1420 O O . GLY A 1 191 ? 12.602 2.029 -28.195 1.00 82.62 191 GLY A O 1
ATOM 1421 N N . ALA A 1 192 ? 14.088 1.704 -29.851 1.00 86.00 192 ALA A N 1
ATOM 1422 C CA . ALA A 1 192 ? 14.534 0.375 -29.412 1.00 86.00 192 ALA A CA 1
ATOM 1423 C C . ALA A 1 192 ? 15.060 0.335 -27.960 1.00 86.00 192 ALA A C 1
ATOM 1425 O O . ALA A 1 192 ? 14.940 -0.685 -27.289 1.00 86.00 192 ALA A O 1
ATOM 1426 N N . LEU A 1 193 ? 15.585 1.447 -27.434 1.00 87.25 193 LEU A N 1
ATOM 1427 C CA . LEU A 1 193 ? 15.926 1.582 -26.017 1.00 87.25 193 LEU A CA 1
ATOM 1428 C C . LEU A 1 193 ? 14.799 2.302 -25.267 1.00 87.25 193 LEU A C 1
ATOM 1430 O O . LEU A 1 193 ? 14.375 3.386 -25.663 1.00 87.25 193 LEU A O 1
ATOM 1434 N N . ALA A 1 194 ? 14.376 1.765 -24.128 1.00 88.31 194 ALA A N 1
ATOM 1435 C CA . ALA A 1 194 ? 13.578 2.492 -23.149 1.00 88.31 194 ALA A CA 1
ATOM 1436 C C . ALA A 1 194 ? 14.417 2.850 -21.913 1.00 88.31 194 ALA A C 1
ATOM 1438 O O . ALA A 1 194 ? 15.268 2.080 -21.465 1.00 88.31 194 ALA A O 1
ATOM 1439 N N . LEU A 1 195 ? 14.168 4.033 -21.356 1.00 87.50 195 LEU A N 1
ATOM 1440 C CA . LEU A 1 195 ? 14.747 4.510 -20.104 1.00 87.50 195 LEU A CA 1
ATOM 1441 C C . LEU A 1 195 ? 13.615 4.882 -19.147 1.00 87.50 195 LEU A C 1
ATOM 1443 O O . LEU A 1 195 ? 12.880 5.832 -19.416 1.00 87.50 195 LEU A O 1
ATOM 1447 N N . ILE A 1 196 ? 13.506 4.167 -18.029 1.00 87.62 196 ILE A N 1
ATOM 1448 C CA . ILE A 1 196 ? 12.592 4.504 -16.934 1.00 87.62 196 ILE A CA 1
ATOM 1449 C C . ILE A 1 196 ? 13.384 5.224 -15.841 1.00 87.62 196 ILE A C 1
ATOM 1451 O O . ILE A 1 196 ? 14.422 4.745 -15.377 1.00 87.62 196 ILE A O 1
ATOM 1455 N N . ARG A 1 197 ? 12.891 6.384 -15.408 1.00 86.19 197 ARG A N 1
ATOM 1456 C CA . ARG A 1 197 ? 13.433 7.144 -14.278 1.00 86.19 197 ARG A CA 1
ATOM 1457 C C . ARG A 1 197 ? 12.451 7.095 -13.116 1.00 86.19 197 ARG A C 1
ATOM 1459 O O . ARG A 1 197 ? 11.270 7.353 -13.318 1.00 86.19 197 ARG A O 1
ATOM 1466 N N . THR A 1 198 ? 12.947 6.804 -11.919 1.00 85.06 198 THR A N 1
ATOM 1467 C CA . THR A 1 198 ? 12.179 6.844 -10.666 1.00 85.06 198 THR A CA 1
ATOM 1468 C C . THR A 1 198 ? 12.837 7.795 -9.672 1.00 85.06 198 THR A C 1
ATOM 1470 O O . THR A 1 198 ? 14.062 7.915 -9.632 1.00 85.06 198 THR A O 1
ATOM 1473 N N . GLN A 1 199 ? 12.033 8.476 -8.863 1.00 82.56 199 GLN A N 1
ATOM 1474 C CA . GLN A 1 199 ? 12.504 9.333 -7.771 1.00 82.56 199 GLN A CA 1
ATOM 1475 C C . GLN A 1 199 ? 12.730 8.530 -6.476 1.00 82.56 199 GLN A C 1
ATOM 1477 O O . GLN A 1 199 ? 13.472 8.967 -5.598 1.00 82.56 199 GLN A O 1
ATOM 1482 N N . ARG A 1 200 ? 12.132 7.334 -6.379 1.00 77.12 200 ARG A N 1
ATOM 1483 C CA . ARG A 1 200 ? 12.233 6.398 -5.249 1.00 77.12 200 ARG A CA 1
ATOM 1484 C C . ARG A 1 200 ? 13.453 5.471 -5.409 1.00 77.12 200 ARG A C 1
ATOM 1486 O O . ARG A 1 200 ? 13.900 5.200 -6.522 1.00 77.12 200 ARG A O 1
ATOM 1493 N N . ASN A 1 201 ? 13.976 4.937 -4.305 1.00 78.12 201 ASN A N 1
ATOM 1494 C CA . ASN A 1 201 ? 14.868 3.771 -4.358 1.00 78.12 201 ASN A CA 1
ATOM 1495 C C . ASN A 1 201 ? 14.086 2.538 -4.831 1.00 78.12 201 ASN A C 1
ATOM 1497 O O . ASN A 1 201 ? 12.967 2.321 -4.372 1.00 78.12 201 ASN A O 1
ATOM 1501 N N . LEU A 1 202 ? 14.676 1.715 -5.702 1.00 78.94 202 LEU A N 1
ATOM 1502 C CA . LEU A 1 202 ? 14.035 0.471 -6.125 1.00 78.94 202 LEU A CA 1
ATOM 1503 C C . LEU A 1 202 ? 14.009 -0.538 -4.971 1.00 78.94 202 LEU A C 1
ATOM 1505 O O . LEU A 1 202 ? 15.049 -0.938 -4.454 1.00 78.94 202 LEU A O 1
ATOM 1509 N N . ASP A 1 203 ? 12.800 -0.944 -4.603 1.00 82.19 203 ASP A N 1
ATOM 1510 C CA . ASP A 1 203 ? 12.483 -2.004 -3.649 1.00 82.19 203 ASP A CA 1
ATOM 1511 C C . ASP A 1 203 ? 11.469 -2.995 -4.254 1.00 82.19 203 ASP A C 1
ATOM 1513 O O . ASP A 1 203 ? 11.128 -2.894 -5.435 1.00 82.19 203 ASP A O 1
ATOM 1517 N N . VAL A 1 204 ? 10.983 -3.963 -3.467 1.00 83.62 204 VAL A N 1
ATOM 1518 C CA . VAL A 1 204 ? 10.084 -5.029 -3.958 1.00 83.62 204 VAL A CA 1
ATOM 1519 C C . VAL A 1 204 ? 8.823 -4.454 -4.607 1.00 83.62 204 VAL A C 1
ATOM 1521 O O . VAL A 1 204 ? 8.480 -4.822 -5.729 1.00 83.62 204 VAL A O 1
ATOM 1524 N N . LEU A 1 205 ? 8.163 -3.504 -3.939 1.00 86.38 205 LEU A N 1
ATOM 1525 C CA . LEU A 1 205 ? 6.961 -2.862 -4.480 1.00 86.38 205 LEU A CA 1
ATOM 1526 C C . LEU A 1 205 ? 7.268 -2.044 -5.743 1.00 86.38 205 LEU A C 1
ATOM 1528 O O . LEU A 1 205 ? 6.461 -2.025 -6.670 1.00 86.38 205 LEU A O 1
ATOM 1532 N N . SER A 1 206 ? 8.444 -1.412 -5.821 1.00 84.25 206 SER A N 1
ATOM 1533 C CA . SER A 1 206 ? 8.881 -0.719 -7.040 1.00 84.25 206 SER A CA 1
ATOM 1534 C C . SER A 1 206 ? 9.043 -1.684 -8.220 1.00 84.25 206 SER A C 1
ATOM 1536 O O . SER A 1 206 ? 8.637 -1.353 -9.330 1.00 84.25 206 SER A O 1
ATOM 1538 N N . ALA A 1 207 ? 9.585 -2.887 -7.997 1.00 82.62 207 ALA A N 1
ATOM 1539 C CA . ALA A 1 207 ? 9.703 -3.909 -9.039 1.00 82.62 207 ALA A CA 1
ATOM 1540 C C . ALA A 1 207 ? 8.325 -4.384 -9.541 1.00 82.62 207 ALA A C 1
ATOM 1542 O O . ALA A 1 207 ? 8.114 -4.485 -10.748 1.00 82.62 207 ALA A O 1
ATOM 1543 N N . TRP A 1 208 ? 7.362 -4.585 -8.635 1.00 85.12 208 TRP A N 1
ATOM 1544 C CA . TRP A 1 208 ? 5.978 -4.920 -8.993 1.00 85.12 208 TRP A CA 1
ATOM 1545 C C . TRP A 1 208 ? 5.261 -3.819 -9.786 1.00 85.12 208 TRP A C 1
ATOM 1547 O O . TRP A 1 208 ? 4.568 -4.124 -10.754 1.00 85.12 208 TRP A O 1
ATOM 1557 N N . VAL A 1 209 ? 5.448 -2.541 -9.435 1.00 86.00 209 VAL A N 1
ATOM 1558 C CA . VAL A 1 209 ? 4.909 -1.422 -10.233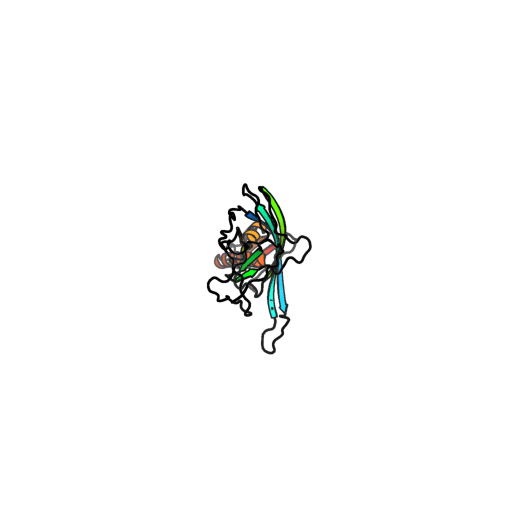 1.00 86.00 209 VAL A CA 1
ATOM 1559 C C . VAL A 1 209 ? 5.551 -1.369 -11.626 1.00 86.00 209 VAL A C 1
ATOM 1561 O O . VAL A 1 209 ? 4.868 -1.089 -12.612 1.00 86.00 209 VAL A O 1
ATOM 1564 N N . LEU A 1 210 ? 6.855 -1.643 -11.726 1.00 85.50 210 LEU A N 1
ATOM 1565 C CA . LEU A 1 210 ? 7.578 -1.628 -12.999 1.00 85.50 210 LEU A CA 1
ATOM 1566 C C . LEU A 1 210 ? 7.203 -2.791 -13.927 1.00 85.50 210 LEU A C 1
ATOM 1568 O O . LEU A 1 210 ? 7.290 -2.613 -15.139 1.00 85.50 210 LEU A O 1
ATOM 1572 N N . GLN A 1 211 ? 6.743 -3.933 -13.404 1.00 83.69 211 GLN A N 1
ATOM 1573 C CA . GLN A 1 211 ? 6.395 -5.117 -14.203 1.00 83.69 211 GLN A CA 1
ATOM 1574 C C . GLN A 1 211 ? 5.441 -4.785 -15.363 1.00 83.69 211 GLN A C 1
ATOM 1576 O O . GLN A 1 211 ? 5.785 -5.006 -16.521 1.00 83.69 211 GLN A O 1
ATOM 1581 N N . GLN A 1 212 ? 4.304 -4.137 -15.078 1.00 78.56 212 GLN A N 1
ATOM 1582 C CA . GLN A 1 212 ? 3.349 -3.738 -16.121 1.00 78.56 212 GLN A CA 1
ATOM 1583 C C . GLN A 1 212 ? 3.941 -2.735 -17.129 1.00 78.56 212 GLN A C 1
ATOM 1585 O O . GLN A 1 212 ? 3.515 -2.702 -18.283 1.00 78.56 212 GLN A O 1
ATOM 1590 N N . GLN A 1 213 ? 4.922 -1.918 -16.725 1.00 82.81 213 GLN A N 1
ATOM 1591 C CA . GLN A 1 213 ? 5.616 -1.008 -17.641 1.00 82.81 213 GLN A CA 1
ATOM 1592 C C . GLN A 1 213 ? 6.623 -1.748 -18.529 1.00 82.81 213 GLN A C 1
ATOM 1594 O O . GLN A 1 213 ? 6.751 -1.392 -19.698 1.00 82.81 213 GLN A O 1
ATOM 1599 N N . PHE A 1 214 ? 7.302 -2.782 -18.023 1.00 85.81 214 PHE A N 1
ATOM 1600 C CA . PHE A 1 214 ? 8.156 -3.649 -18.839 1.00 85.81 214 PHE A CA 1
ATOM 1601 C C . PHE A 1 214 ? 7.327 -4.405 -19.881 1.00 85.81 214 PHE A C 1
ATOM 1603 O O . PHE A 1 214 ? 7.627 -4.296 -21.069 1.00 85.81 214 PHE A O 1
ATOM 1610 N N . ASP A 1 215 ? 6.231 -5.053 -19.472 1.00 84.06 215 ASP A N 1
ATOM 1611 C CA . ASP A 1 215 ? 5.321 -5.773 -20.376 1.00 84.06 215 ASP A CA 1
ATOM 1612 C C . ASP A 1 215 ? 4.816 -4.859 -21.510 1.00 84.06 215 ASP A C 1
ATOM 1614 O O . ASP A 1 215 ? 4.829 -5.227 -22.689 1.00 84.06 215 ASP A O 1
ATOM 1618 N N . GLN A 1 216 ? 4.431 -3.620 -21.175 1.00 86.25 216 GLN A N 1
ATOM 1619 C CA . GLN A 1 216 ? 4.019 -2.605 -22.150 1.00 86.25 216 GLN A CA 1
ATOM 1620 C C . GLN A 1 216 ? 5.172 -2.103 -23.031 1.00 86.25 216 GLN A C 1
ATOM 1622 O O . GLN A 1 216 ? 4.951 -1.808 -24.202 1.00 86.25 216 GLN A O 1
ATOM 1627 N N . LEU A 1 217 ? 6.397 -1.978 -22.521 1.00 86.94 217 LEU A N 1
ATOM 1628 C CA . LEU A 1 217 ? 7.534 -1.503 -23.315 1.00 86.94 217 LEU A CA 1
ATOM 1629 C C . LEU A 1 217 ? 8.026 -2.557 -24.309 1.00 86.94 217 LEU A C 1
ATOM 1631 O O . LEU A 1 217 ? 8.225 -2.222 -25.478 1.00 86.94 217 LEU A O 1
ATOM 1635 N N . LEU A 1 218 ? 8.165 -3.807 -23.866 1.00 84.75 218 LEU A N 1
ATOM 1636 C CA . LEU A 1 218 ? 8.586 -4.940 -24.692 1.00 84.75 218 LEU A CA 1
ATOM 1637 C C . LEU A 1 218 ? 7.561 -5.215 -25.804 1.00 84.75 218 LEU A C 1
ATOM 1639 O O . LEU A 1 218 ? 7.922 -5.286 -26.978 1.00 84.75 218 LEU A O 1
ATOM 1643 N N . SER A 1 219 ? 6.263 -5.249 -25.474 1.00 86.75 219 SER A N 1
ATOM 1644 C CA . SER A 1 219 ? 5.195 -5.397 -26.481 1.00 86.75 219 SER A CA 1
ATOM 1645 C C . SER A 1 219 ? 5.105 -4.220 -27.465 1.00 86.75 219 SER A C 1
ATOM 1647 O O . SER A 1 219 ? 4.733 -4.420 -28.620 1.00 86.75 219 SER A O 1
ATOM 1649 N N . ASN A 1 220 ? 5.521 -3.012 -27.064 1.00 86.75 220 ASN A N 1
ATOM 1650 C CA . ASN A 1 220 ? 5.694 -1.857 -27.955 1.00 86.75 220 ASN A CA 1
ATOM 1651 C C . ASN A 1 220 ? 7.109 -1.769 -28.576 1.00 86.75 220 ASN A C 1
ATOM 1653 O O . ASN A 1 220 ? 7.573 -0.671 -28.909 1.00 86.75 220 ASN A O 1
ATOM 1657 N N . GLY A 1 221 ? 7.816 -2.893 -28.725 1.00 84.19 221 GLY A N 1
ATOM 1658 C CA . GLY A 1 221 ? 9.068 -2.986 -29.482 1.00 84.19 221 GLY A CA 1
ATOM 1659 C C . GLY A 1 221 ? 10.255 -2.244 -28.862 1.00 84.19 221 GLY A C 1
ATOM 1660 O O . GLY A 1 221 ? 11.065 -1.671 -29.589 1.00 84.19 221 GLY A O 1
ATOM 1661 N N . ALA A 1 222 ? 10.341 -2.172 -27.532 1.00 86.12 222 ALA A N 1
ATOM 1662 C CA . ALA A 1 222 ? 11.614 -1.896 -26.873 1.00 86.12 222 ALA A CA 1
ATOM 1663 C C . ALA A 1 222 ? 12.427 -3.200 -26.812 1.00 86.12 222 ALA A C 1
ATOM 1665 O O . ALA A 1 222 ? 11.919 -4.216 -26.357 1.00 86.12 222 ALA A O 1
ATOM 1666 N N . GLU A 1 223 ? 13.681 -3.158 -27.254 1.00 86.62 223 GLU A N 1
ATOM 1667 C CA . GLU A 1 223 ? 14.632 -4.278 -27.200 1.00 86.62 223 GLU A CA 1
ATOM 1668 C C . GLU A 1 223 ? 15.406 -4.318 -25.873 1.00 86.62 223 GLU A C 1
ATOM 1670 O O . GLU A 1 223 ? 16.062 -5.309 -25.572 1.00 86.62 223 GLU A O 1
ATOM 1675 N N . ARG A 1 224 ? 15.436 -3.200 -25.127 1.00 84.44 224 ARG A N 1
ATOM 1676 C CA . ARG A 1 224 ? 16.141 -3.050 -23.838 1.00 84.44 224 ARG A CA 1
ATOM 1677 C C . ARG A 1 224 ? 15.452 -2.004 -22.966 1.00 84.44 224 ARG A C 1
ATOM 1679 O O . ARG A 1 224 ? 15.096 -0.935 -23.471 1.00 84.44 224 ARG A O 1
ATOM 1686 N N . VAL A 1 225 ? 15.362 -2.242 -21.654 1.00 84.25 225 VAL A N 1
ATOM 1687 C CA . VAL A 1 225 ? 14.821 -1.268 -20.686 1.00 84.25 225 VAL A CA 1
ATOM 1688 C C . VAL A 1 225 ? 15.820 -0.982 -19.560 1.00 84.25 225 VAL A C 1
ATOM 1690 O O . VAL A 1 225 ? 16.051 -1.801 -18.680 1.00 84.25 225 VAL A O 1
ATOM 1693 N N . VAL A 1 226 ? 16.400 0.219 -19.553 1.00 83.88 226 VAL A N 1
ATOM 1694 C CA . VAL A 1 226 ? 17.297 0.676 -18.477 1.00 83.88 226 VAL A CA 1
ATOM 1695 C C . VAL A 1 226 ? 16.490 1.409 -17.408 1.00 83.88 226 VAL A C 1
ATOM 1697 O O . VAL A 1 226 ? 15.668 2.262 -17.744 1.00 83.88 226 VAL A O 1
ATOM 1700 N N . VAL A 1 227 ? 16.769 1.149 -16.127 1.00 83.31 227 VAL A N 1
ATOM 1701 C CA . VAL A 1 227 ? 16.140 1.859 -15.005 1.00 83.31 227 VAL A CA 1
ATOM 1702 C C . VAL A 1 227 ? 17.177 2.698 -14.248 1.00 83.31 227 VAL A C 1
ATOM 1704 O O . VAL A 1 227 ? 18.317 2.288 -14.021 1.00 83.31 227 VAL A O 1
ATOM 1707 N N . THR A 1 228 ? 16.802 3.913 -13.853 1.00 79.81 228 THR A N 1
ATOM 1708 C CA . THR A 1 228 ? 17.646 4.789 -13.024 1.00 79.81 228 THR A CA 1
ATOM 1709 C C . THR A 1 228 ? 16.845 5.370 -11.870 1.00 79.81 228 THR A C 1
ATOM 1711 O O . THR A 1 228 ? 15.817 6.009 -12.107 1.00 79.81 228 THR A O 1
ATOM 1714 N N . SER A 1 229 ? 17.334 5.192 -10.643 1.00 74.75 229 SER A N 1
ATOM 1715 C CA . SER A 1 229 ? 16.795 5.868 -9.462 1.00 74.75 229 SER A CA 1
ATOM 1716 C C . SER A 1 229 ? 17.403 7.262 -9.292 1.00 74.75 229 SER A C 1
ATOM 1718 O O . SER A 1 229 ? 18.500 7.547 -9.779 1.00 74.75 229 SER A O 1
ATOM 1720 N N . GLY A 1 230 ? 16.704 8.138 -8.567 1.00 59.03 230 GLY A N 1
ATOM 1721 C CA . GLY A 1 230 ? 17.203 9.470 -8.215 1.00 59.03 230 GLY A CA 1
ATOM 1722 C C . GLY A 1 230 ? 18.446 9.451 -7.314 1.00 59.03 230 GLY A C 1
ATOM 1723 O O . GLY A 1 230 ? 19.169 10.443 -7.247 1.00 59.03 230 GLY A O 1
ATOM 1724 N N . VAL A 1 231 ? 18.741 8.325 -6.654 1.00 54.47 231 VAL A N 1
ATOM 1725 C CA . VAL A 1 231 ? 19.846 8.183 -5.690 1.00 54.47 231 VAL A CA 1
ATOM 1726 C C . VAL A 1 231 ? 21.080 7.567 -6.360 1.00 54.47 231 VAL A C 1
ATOM 1728 O O . VAL A 1 231 ? 21.549 6.486 -6.002 1.00 54.47 231 VAL A O 1
ATOM 1731 N N . GLY A 1 232 ? 21.594 8.268 -7.377 1.00 47.12 232 GLY A N 1
ATOM 1732 C CA . GLY A 1 232 ? 22.951 8.124 -7.934 1.00 47.12 232 GLY A CA 1
ATOM 1733 C C . GLY A 1 232 ? 23.350 6.774 -8.551 1.00 47.12 232 GLY A C 1
ATOM 1734 O O . GLY A 1 232 ? 24.467 6.650 -9.048 1.00 47.12 232 GLY A O 1
ATOM 1735 N N . SER A 1 233 ? 22.476 5.768 -8.534 1.00 49.84 233 SER A N 1
ATOM 1736 C CA . SER A 1 233 ? 22.792 4.376 -8.859 1.00 49.84 233 SER A CA 1
ATOM 1737 C C . SER A 1 233 ? 22.025 3.920 -10.103 1.00 49.84 233 SER A C 1
ATOM 1739 O O . SER A 1 233 ? 20.796 3.856 -10.141 1.00 49.84 233 SER A O 1
ATOM 1741 N N . ARG A 1 234 ? 22.775 3.626 -11.170 1.00 50.09 234 ARG A N 1
ATOM 1742 C CA . ARG A 1 234 ? 22.238 3.139 -12.446 1.00 50.09 234 ARG A CA 1
ATOM 1743 C C . ARG A 1 234 ? 22.081 1.622 -12.387 1.00 50.09 234 ARG A C 1
ATOM 1745 O O . ARG A 1 234 ? 23.078 0.924 -12.233 1.00 50.09 234 ARG A O 1
ATOM 1752 N N . LEU A 1 235 ? 20.859 1.131 -12.575 1.00 53.50 235 LEU A N 1
ATOM 1753 C CA . LEU A 1 235 ? 20.544 -0.296 -12.599 1.00 53.50 235 LEU A CA 1
ATOM 1754 C C . LEU A 1 235 ? 20.100 -0.678 -14.016 1.00 53.50 235 LEU A C 1
ATOM 1756 O O . LEU A 1 235 ? 18.953 -0.496 -14.422 1.00 53.50 235 LEU A O 1
ATOM 1760 N N . SER A 1 236 ? 21.056 -1.159 -14.809 1.00 47.28 236 SER A N 1
ATOM 1761 C CA . SER A 1 236 ? 20.761 -1.762 -16.107 1.00 47.28 236 SER A CA 1
ATOM 1762 C C . SER A 1 236 ? 20.057 -3.096 -15.899 1.00 47.28 236 SER A C 1
ATOM 1764 O O . SER A 1 236 ? 20.675 -4.031 -15.396 1.00 47.28 236 SER A O 1
ATOM 1766 N N . VAL A 1 237 ? 18.798 -3.169 -16.321 1.00 51.03 237 VAL A N 1
ATOM 1767 C CA . VAL A 1 237 ? 18.111 -4.431 -16.586 1.00 51.03 237 VAL A CA 1
ATOM 1768 C C . VAL A 1 237 ? 18.314 -4.760 -18.070 1.00 51.03 237 VAL A C 1
ATOM 1770 O O . VAL A 1 237 ? 18.373 -3.865 -18.921 1.00 51.03 237 VAL A O 1
ATOM 1773 N N . SER A 1 238 ? 18.475 -6.040 -18.360 1.00 42.75 238 SER A N 1
ATOM 1774 C CA . SER A 1 238 ? 18.461 -6.648 -19.691 1.00 42.75 238 SER A CA 1
ATOM 1775 C C . SER A 1 238 ? 17.604 -7.911 -19.613 1.00 42.75 238 SER A C 1
ATOM 1777 O O . SER A 1 238 ? 17.282 -8.344 -18.510 1.00 42.75 238 SER A O 1
ATOM 1779 N N . ASP A 1 239 ? 17.242 -8.491 -20.755 1.00 39.84 239 ASP A N 1
ATOM 1780 C CA . ASP A 1 239 ? 16.387 -9.686 -20.824 1.00 39.84 239 ASP A CA 1
ATOM 1781 C C . ASP A 1 239 ? 17.166 -10.990 -20.495 1.00 39.84 239 ASP A C 1
ATOM 1783 O O . ASP A 1 239 ? 17.075 -11.978 -21.223 1.00 39.84 239 ASP A O 1
ATOM 1787 N N . GLU A 1 240 ? 17.965 -10.966 -19.417 1.00 33.09 240 GLU A N 1
ATOM 1788 C CA . GLU A 1 240 ? 18.755 -12.077 -18.843 1.00 33.09 240 GLU A CA 1
ATOM 1789 C C . GLU A 1 240 ? 18.447 -12.255 -17.344 1.00 33.09 240 GLU A C 1
ATOM 1791 O O . GLU A 1 240 ? 18.529 -11.243 -16.607 1.00 33.09 240 GLU A O 1
#

Sequence (240 aa):
MSGISELWLVSIGRLTLAGLLWLGLCPGLSAQIRMELVGVKSAGSLSSVRQAQPGRQNAVWALSLELQVRLTNQGPEDAELAAAEFFVDSGGSLQRRRAPSGDGALELRTLGAGQSIEGKVEFLLLPWPDVAQGLMLKLGVEGQPENDTPKLDAEGRIIAQFASEPLCTLDVLQWTSQSSGLVTQRLGPGGALALIRTQRNLDVLSAWVLQQQFDQLLSNGAERVVVTSGVGSRLSVSDE

Foldseek 3Di:
DDDDDDDDDDDDDDDDDDDDDPDDPPDDLPFLKDKDWPDKDKDKDWDQQPPDDPPDDRTAIKIKMKTWMKIWGQDPAKDAQQQKFKWWDAPNQTGTQPDQDDDFADDGGTAGHGGMDIGIGIDIDPRDRPDLPRRKIFMAHWDDDPPNDFDADPVGHGRIDHPDPTSDMDRPLVVVLVQQPWDWDQDDVLSQEIEIETQDDDDPSNVNNCPVVVVVCVVSNHQFYWYDYPPPDTDGDHPD

Secondary structure (DSSP, 8-state):
------------------SS------------EEEEEEEEEEEEEEEE-SS--TTS--EEEEEEEEEEEEEEE-SSS-EE-TTEEEEEEETTEEEE-----STTB----EE-TT-EEEEEEEEEESS--S--TT-EEEEEEB---TTS---B-TTSPBPP-BSSS-SEEEEHHHHHHHHHT-EEEEESGGG-EEEEEESSPP-HHHHHHHHHHHHHHHHTT-SEEEEEESSS-EEE----

pLDDT: mean 72.52, std 20.97, range [24.16, 94.62]

Radius of gyration: 26.99 Å; chains: 1; bounding box: 76×51×100 Å